Protein AF-A0A820NGU5-F1 (afdb_monomer)

pLDDT: mean 72.06, std 20.29, range [30.84, 96.19]

Radius of gyration: 17.72 Å; Cα contacts (8 Å, |Δi|>4): 282; chains: 1; bounding box: 52×38×40 Å

InterPro domains:
  IPR010394 5-nucleotidase [PF06189] (2-140)
  IPR010394 5-nucleotidase [PTHR31367] (1-145)

Structure (mmCIF, N/CA/C/O backbone):
data_AF-A0A820NGU5-F1
#
_entry.id   AF-A0A820NGU5-F1
#
loop_
_atom_site.group_PDB
_atom_site.id
_atom_site.type_symbol
_atom_site.label_atom_id
_atom_site.label_alt_id
_atom_site.label_comp_id
_atom_site.label_asym_id
_atom_site.label_entity_id
_atom_site.label_seq_id
_atom_site.pdbx_PDB_ins_code
_atom_site.Cartn_x
_atom_site.Cartn_y
_atom_site.Cartn_z
_atom_site.occupancy
_atom_site.B_iso_or_equiv
_atom_site.auth_seq_id
_atom_site.auth_comp_id
_atom_site.auth_asym_id
_atom_site.auth_atom_id
_atom_site.pdbx_PDB_model_num
ATOM 1 N N . THR A 1 1 ? 6.882 0.691 -5.378 1.00 37.91 1 THR A N 1
ATOM 2 C CA . THR A 1 1 ? 6.035 -0.327 -6.004 1.00 37.91 1 THR A CA 1
ATOM 3 C C . THR A 1 1 ? 4.918 -0.716 -5.100 1.00 37.91 1 THR A C 1
ATOM 5 O O . THR A 1 1 ? 5.169 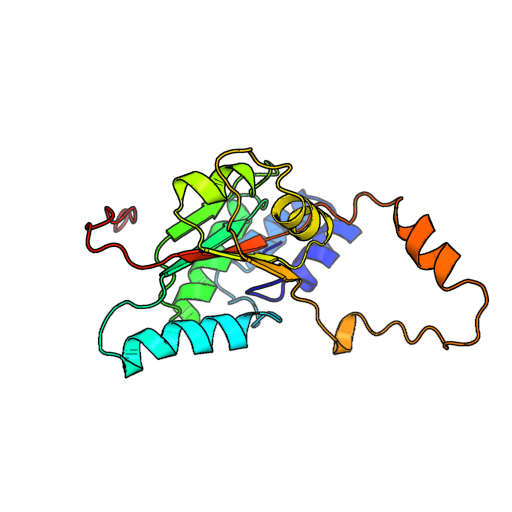-0.950 -3.930 1.00 37.91 1 THR A O 1
ATOM 8 N N . SER A 1 2 ? 3.708 -0.810 -5.665 1.00 54.88 2 SER A N 1
ATOM 9 C CA . SER A 1 2 ? 2.458 -1.337 -5.085 1.00 54.88 2 SER A CA 1
ATOM 10 C C . SER A 1 2 ? 2.553 -2.749 -4.516 1.00 54.88 2 SER A C 1
ATOM 12 O O . SER A 1 2 ? 1.522 -3.283 -4.137 1.00 54.88 2 SER A O 1
ATOM 14 N N . SER A 1 3 ? 3.764 -3.300 -4.388 1.00 60.78 3 SER A N 1
ATOM 15 C CA . SER A 1 3 ? 4.109 -4.659 -3.977 1.00 60.78 3 SER A CA 1
ATOM 16 C C . SER A 1 3 ? 3.479 -5.083 -2.659 1.00 60.78 3 SER A C 1
ATOM 18 O O . SER A 1 3 ? 3.113 -6.248 -2.518 1.00 60.78 3 SER A O 1
ATOM 20 N N . ALA A 1 4 ? 3.321 -4.152 -1.712 1.00 72.69 4 ALA A N 1
ATOM 21 C CA . ALA A 1 4 ? 2.661 -4.448 -0.449 1.00 72.69 4 ALA A CA 1
ATOM 22 C C . ALA A 1 4 ? 1.208 -4.891 -0.688 1.00 72.69 4 ALA A C 1
ATOM 24 O O . ALA A 1 4 ? 0.804 -5.939 -0.202 1.00 72.69 4 ALA A O 1
ATOM 25 N N . LEU A 1 5 ? 0.428 -4.156 -1.486 1.00 85.25 5 LEU A N 1
ATOM 26 C CA . LEU A 1 5 ? -0.979 -4.489 -1.730 1.00 85.25 5 LEU A CA 1
ATOM 27 C C . LEU A 1 5 ? -1.179 -5.448 -2.915 1.00 85.25 5 LEU A C 1
ATOM 29 O O . LEU A 1 5 ? -2.032 -6.328 -2.862 1.00 85.25 5 LEU A O 1
ATOM 33 N N . PHE A 1 6 ? -0.400 -5.296 -3.981 1.00 87.12 6 PHE A N 1
ATOM 34 C CA . PHE A 1 6 ? -0.512 -6.056 -5.222 1.00 87.12 6 PHE A CA 1
ATOM 35 C C . PHE A 1 6 ? 0.846 -6.552 -5.696 1.00 87.12 6 PHE A C 1
ATOM 37 O O . PHE A 1 6 ? 1.807 -5.788 -5.748 1.00 87.12 6 PHE A O 1
ATOM 44 N N . ASP A 1 7 ? 0.906 -7.797 -6.149 1.00 85.12 7 ASP A N 1
ATOM 45 C CA . ASP A 1 7 ? 2.097 -8.349 -6.779 1.00 85.12 7 ASP A CA 1
ATOM 46 C C . ASP A 1 7 ? 2.399 -7.614 -8.096 1.00 85.12 7 ASP A C 1
ATOM 48 O O . ASP A 1 7 ? 1.584 -7.555 -9.020 1.00 85.12 7 ASP A O 1
ATOM 52 N N . CYS A 1 8 ? 3.593 -7.025 -8.149 1.00 82.19 8 CYS A N 1
ATOM 5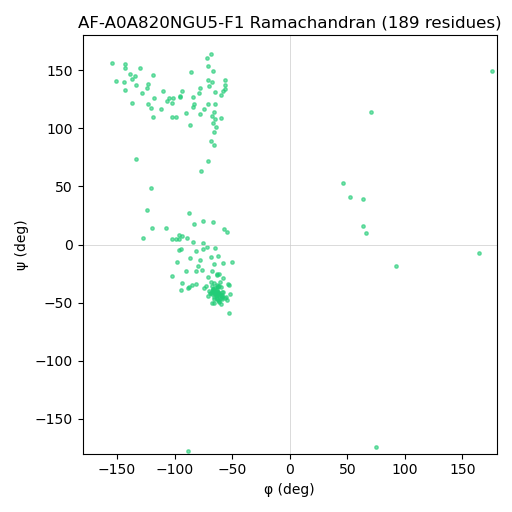3 C CA . CYS A 1 8 ? 4.113 -6.261 -9.279 1.00 82.19 8 CYS A CA 1
ATOM 54 C C . CYS A 1 8 ? 5.401 -6.871 -9.854 1.00 82.19 8 CYS A C 1
ATOM 56 O O . CYS A 1 8 ? 6.108 -6.180 -10.588 1.00 82.19 8 CYS A O 1
ATOM 58 N N . SER A 1 9 ? 5.728 -8.116 -9.495 1.00 82.50 9 SER A N 1
ATOM 59 C CA . SER A 1 9 ? 6.958 -8.806 -9.906 1.00 82.50 9 SER A CA 1
ATOM 60 C C . SER A 1 9 ? 7.127 -8.845 -11.426 1.00 82.50 9 SER A C 1
ATOM 62 O O . SER A 1 9 ? 8.185 -8.484 -11.929 1.00 82.50 9 SER A O 1
ATOM 64 N N . GLU A 1 10 ? 6.064 -9.170 -12.165 1.00 85.25 10 GLU A N 1
ATOM 65 C CA . GLU A 1 10 ? 6.078 -9.204 -13.633 1.00 85.25 10 GLU A CA 1
ATOM 66 C C . GLU A 1 10 ? 6.435 -7.840 -14.245 1.00 85.25 10 GLU A C 1
ATOM 68 O O . GLU A 1 10 ? 7.357 -7.740 -15.052 1.00 85.25 10 GLU A O 1
ATOM 73 N N . SER A 1 11 ? 5.747 -6.768 -13.835 1.00 84.12 11 SER A N 1
ATOM 74 C CA . SER A 1 11 ? 6.019 -5.420 -14.350 1.00 84.12 11 SER A CA 1
ATOM 75 C C . SER A 1 11 ? 7.429 -4.947 -13.984 1.00 84.12 11 SER A C 1
ATOM 77 O O . SER A 1 11 ? 8.078 -4.271 -14.781 1.00 84.12 11 SER A O 1
ATOM 79 N N . ARG A 1 12 ? 7.912 -5.306 -12.785 1.00 82.62 12 ARG A N 1
ATOM 80 C CA . ARG A 1 12 ? 9.280 -5.010 -12.343 1.00 82.62 12 ARG A CA 1
ATOM 81 C C . ARG A 1 12 ? 10.304 -5.705 -13.236 1.00 82.62 12 ARG A C 1
ATOM 83 O O . ARG A 1 12 ? 11.286 -5.076 -13.613 1.00 82.62 12 ARG A O 1
ATOM 90 N N . GLU A 1 13 ? 10.074 -6.964 -13.590 1.00 85.94 13 GLU A N 1
ATOM 91 C CA . GLU A 1 13 ? 10.988 -7.709 -14.456 1.00 85.94 13 GLU A CA 1
ATOM 92 C C . GLU A 1 13 ? 11.053 -7.097 -15.859 1.00 85.94 13 GLU A C 1
ATOM 94 O O . GLU A 1 13 ? 12.138 -6.893 -16.399 1.00 85.94 13 GLU A O 1
ATOM 99 N N . VAL A 1 14 ? 9.905 -6.694 -16.414 1.00 87.62 14 VAL A N 1
ATOM 100 C CA . VAL A 1 14 ? 9.859 -5.982 -17.700 1.00 87.62 14 VAL A CA 1
ATOM 101 C C . VAL A 1 14 ? 10.666 -4.687 -17.647 1.00 87.62 14 VAL A C 1
ATOM 103 O O . VAL A 1 14 ? 11.441 -4.426 -18.564 1.00 87.62 14 VAL A O 1
ATOM 106 N N . TRP A 1 15 ? 10.526 -3.897 -16.580 1.00 84.75 15 TRP A N 1
ATOM 107 C CA . TRP A 1 15 ? 11.298 -2.666 -16.406 1.00 84.75 15 TRP A CA 1
ATOM 108 C C . TRP A 1 15 ? 12.804 -2.935 -16.303 1.00 84.75 15 TRP A C 1
ATOM 110 O O . TRP A 1 15 ? 13.585 -2.290 -17.001 1.00 84.75 15 TRP A O 1
ATOM 120 N N . LYS A 1 16 ? 13.209 -3.917 -15.486 1.00 83.88 16 LYS A N 1
ATOM 121 C CA . LYS A 1 16 ? 14.619 -4.288 -15.297 1.00 83.88 16 LYS A CA 1
ATOM 122 C C . LYS A 1 16 ? 15.276 -4.766 -16.590 1.00 83.88 16 LYS A C 1
ATOM 124 O O . LYS A 1 16 ? 16.409 -4.391 -16.868 1.00 83.88 16 LYS A O 1
ATOM 129 N N . GLN A 1 17 ? 14.576 -5.586 -17.369 1.00 90.94 17 GLN A N 1
ATOM 130 C CA . GLN A 1 17 ? 15.129 -6.196 -18.579 1.00 90.94 17 GLN A CA 1
ATOM 131 C C . GLN A 1 17 ? 15.030 -5.292 -19.815 1.00 90.94 17 GLN A C 1
ATOM 133 O O . GLN A 1 17 ? 15.914 -5.319 -20.666 1.00 90.94 17 GLN A O 1
ATOM 138 N N . HIS A 1 18 ? 13.958 -4.502 -19.932 1.00 89.88 18 HIS A N 1
ATOM 139 C CA . HIS A 1 18 ? 13.592 -3.828 -21.185 1.00 89.88 18 HIS A CA 1
ATOM 140 C C . HIS A 1 18 ? 13.367 -2.314 -21.039 1.00 89.88 18 HIS A C 1
ATOM 142 O O . HIS A 1 18 ? 12.956 -1.654 -21.999 1.00 89.88 18 HIS A O 1
ATOM 148 N N . GLY A 1 19 ? 13.624 -1.754 -19.856 1.00 86.81 19 GLY A N 1
ATOM 149 C CA . GLY A 1 19 ? 13.567 -0.322 -19.591 1.00 86.81 19 GLY A CA 1
ATOM 150 C C . GLY A 1 19 ? 12.156 0.265 -19.483 1.00 86.81 19 GLY A C 1
ATOM 151 O O . GLY A 1 19 ? 11.134 -0.427 -19.487 1.00 86.81 19 GLY A O 1
ATOM 152 N N . ILE A 1 20 ? 12.111 1.595 -19.361 1.00 83.94 20 ILE A N 1
ATOM 153 C CA . ILE A 1 20 ? 10.894 2.350 -19.031 1.00 83.94 20 ILE A CA 1
ATOM 154 C C . ILE A 1 20 ? 9.816 2.304 -20.122 1.00 83.94 20 ILE A C 1
ATOM 156 O O . ILE A 1 20 ? 8.639 2.188 -19.794 1.00 83.94 20 ILE A O 1
ATOM 160 N N . GLU A 1 21 ? 10.179 2.353 -21.405 1.00 88.31 21 GLU A N 1
ATOM 161 C CA . GLU A 1 21 ? 9.182 2.375 -22.487 1.00 88.31 21 GLU A CA 1
ATOM 162 C C . GLU A 1 21 ? 8.451 1.034 -22.616 1.00 88.31 21 GLU A C 1
ATOM 164 O O . GLU A 1 21 ? 7.223 1.000 -22.695 1.00 88.31 21 GLU A O 1
ATOM 169 N N . SER A 1 22 ? 9.181 -0.077 -22.504 1.00 89.88 22 SER A N 1
ATOM 170 C CA . SER A 1 22 ? 8.597 -1.422 -22.462 1.00 89.88 22 SER A CA 1
ATOM 171 C C . SER A 1 22 ? 7.712 -1.621 -21.231 1.00 89.88 22 SER A C 1
ATOM 173 O O . SER A 1 22 ? 6.652 -2.239 -21.318 1.00 89.88 22 SER A O 1
ATOM 175 N N . TYR A 1 23 ? 8.110 -1.066 -20.082 1.00 86.69 23 TYR A N 1
ATOM 176 C CA . TYR A 1 23 ? 7.286 -1.066 -18.874 1.00 86.69 23 TYR A CA 1
ATOM 177 C C . TYR A 1 23 ? 5.979 -0.290 -19.071 1.00 86.69 23 TYR A C 1
ATOM 179 O O . TYR A 1 23 ? 4.912 -0.810 -18.742 1.00 86.69 23 TYR A O 1
ATOM 187 N N . LYS A 1 24 ? 6.031 0.922 -19.638 1.00 86.12 24 LYS A N 1
ATOM 188 C CA . LYS A 1 24 ? 4.826 1.719 -19.915 1.00 86.12 24 LYS A CA 1
ATOM 189 C C . LYS A 1 24 ? 3.881 0.970 -20.849 1.00 86.12 24 LYS A C 1
ATOM 191 O O . LYS A 1 24 ? 2.694 0.857 -20.553 1.00 86.12 24 LYS A O 1
ATOM 196 N N . GLU A 1 25 ? 4.404 0.392 -21.926 1.00 90.12 25 GLU A N 1
ATOM 197 C CA . GLU A 1 25 ? 3.595 -0.396 -22.858 1.00 90.12 25 GLU A CA 1
ATOM 198 C C . GLU A 1 25 ? 2.987 -1.640 -22.194 1.00 90.12 25 GLU A C 1
ATOM 200 O O . GLU A 1 25 ? 1.801 -1.935 -22.359 1.00 90.12 25 GLU A O 1
ATOM 205 N N . HIS A 1 26 ? 3.756 -2.334 -21.355 1.00 89.69 26 HIS A N 1
ATOM 206 C CA . HIS A 1 26 ? 3.253 -3.450 -20.559 1.00 89.69 26 HIS A CA 1
ATOM 207 C C . HIS A 1 26 ? 2.105 -3.028 -19.628 1.00 89.69 26 HIS A C 1
ATOM 209 O O . HIS A 1 26 ? 1.114 -3.746 -19.488 1.00 89.69 26 HIS A O 1
ATOM 215 N N . GLN A 1 27 ? 2.205 -1.855 -19.001 1.00 88.56 27 GLN A N 1
ATOM 216 C CA . GLN A 1 27 ? 1.154 -1.331 -18.130 1.00 88.56 27 GLN A CA 1
ATOM 217 C C . GLN A 1 27 ? -0.107 -0.944 -18.915 1.00 88.56 27 GLN A C 1
ATOM 219 O O . GLN A 1 27 ? -1.207 -1.290 -18.477 1.00 88.56 27 GLN A O 1
ATOM 224 N N . ARG A 1 28 ? 0.039 -0.311 -20.088 1.00 89.81 28 ARG A N 1
ATOM 225 C CA . ARG A 1 28 ? -1.082 0.073 -20.964 1.00 89.81 28 ARG A CA 1
ATOM 226 C C . ARG A 1 28 ? -1.813 -1.134 -21.533 1.00 89.81 28 ARG A C 1
ATOM 228 O O . ARG A 1 28 ? -3.026 -1.235 -21.390 1.00 89.81 28 ARG A O 1
ATOM 235 N N . THR A 1 29 ? -1.091 -2.089 -22.116 1.00 93.56 29 THR A N 1
ATOM 236 C CA . THR A 1 29 ? -1.687 -3.293 -22.730 1.00 93.56 29 THR A CA 1
ATOM 237 C C . THR A 1 29 ? -2.409 -4.181 -21.718 1.00 93.56 29 THR A C 1
ATOM 239 O O . THR A 1 29 ? -3.360 -4.879 -22.065 1.00 93.56 29 THR A O 1
ATOM 242 N N . ARG A 1 30 ? -2.001 -4.132 -20.445 1.00 91.88 30 ARG A N 1
ATOM 243 C CA . ARG A 1 30 ? -2.575 -4.938 -19.358 1.00 91.88 30 ARG A CA 1
ATOM 244 C C . ARG A 1 30 ? -3.426 -4.150 -18.380 1.00 91.88 30 ARG A C 1
ATOM 246 O O . ARG A 1 30 ? -3.757 -4.660 -17.311 1.00 91.88 30 ARG A O 1
ATOM 253 N N . VAL A 1 31 ? -3.816 -2.928 -18.727 1.00 90.19 31 VAL A N 1
ATOM 254 C CA . VAL A 1 31 ? -4.574 -2.046 -17.836 1.00 90.19 31 VAL A CA 1
ATOM 255 C C . VAL A 1 31 ? -5.897 -2.673 -17.364 1.00 90.19 31 VAL A C 1
ATOM 257 O O . VAL A 1 31 ? -6.371 -2.375 -16.274 1.00 90.19 31 VAL A O 1
ATOM 260 N N . THR A 1 32 ? -6.512 -3.559 -18.153 1.00 92.88 32 THR A N 1
ATOM 261 C CA . THR A 1 32 ? -7.752 -4.281 -17.802 1.00 92.88 32 THR A CA 1
ATOM 262 C C . THR A 1 32 ? -7.517 -5.576 -17.025 1.00 92.88 32 THR A C 1
ATOM 264 O O . THR A 1 32 ? -8.476 -6.127 -16.491 1.00 92.88 32 THR A O 1
ATOM 267 N N . ILE A 1 33 ? -6.274 -6.058 -16.941 1.00 93.69 33 ILE A N 1
ATOM 268 C CA . ILE A 1 33 ? -5.914 -7.292 -16.241 1.00 93.69 33 ILE A CA 1
ATOM 269 C C . ILE A 1 33 ? -5.575 -6.937 -14.788 1.00 93.69 33 ILE A C 1
ATOM 271 O O . ILE A 1 33 ? -4.549 -6.277 -14.553 1.00 93.69 33 ILE A O 1
ATOM 275 N N . PRO A 1 34 ? -6.389 -7.373 -13.805 1.00 92.50 34 PRO A N 1
ATOM 276 C CA . PRO A 1 34 ? -6.122 -7.104 -12.398 1.00 92.50 34 PRO A CA 1
ATOM 277 C C . PRO A 1 34 ? -4.741 -7.616 -11.985 1.00 92.50 34 PRO A C 1
ATOM 279 O O . PRO A 1 34 ? -4.294 -8.681 -12.417 1.00 92.50 34 PRO A O 1
ATOM 282 N N . LEU A 1 35 ? -4.056 -6.853 -11.138 1.00 90.44 35 LEU A N 1
ATOM 283 C CA . LEU A 1 35 ? -2.844 -7.316 -10.476 1.00 90.44 35 LEU A CA 1
ATOM 284 C C . LEU A 1 35 ? -3.197 -8.450 -9.511 1.00 90.44 35 LEU A C 1
ATOM 286 O O . LEU A 1 35 ? -4.290 -8.482 -8.942 1.00 90.44 35 LEU A O 1
ATOM 290 N N . LYS A 1 36 ? -2.270 -9.384 -9.307 1.00 91.31 36 LYS A N 1
ATOM 291 C CA . LYS A 1 36 ? -2.454 -10.440 -8.307 1.00 91.31 36 LYS A CA 1
ATOM 292 C C . LYS A 1 36 ? -2.342 -9.844 -6.893 1.00 91.31 36 LYS A C 1
ATOM 294 O O . LYS A 1 36 ? -1.667 -8.825 -6.724 1.00 91.31 36 LYS A O 1
ATOM 299 N N . PRO A 1 37 ? -2.979 -10.445 -5.873 1.00 90.75 37 PRO A N 1
ATOM 300 C CA . PRO A 1 37 ? -2.816 -10.019 -4.486 1.00 90.75 37 PRO A CA 1
ATOM 301 C C . PRO A 1 37 ? -1.344 -10.027 -4.056 1.00 90.75 37 PRO A C 1
ATOM 303 O O . PRO A 1 37 ? -0.624 -10.983 -4.336 1.00 90.75 37 PRO A O 1
ATOM 306 N N . GLY A 1 38 ? -0.906 -8.953 -3.399 1.00 85.88 38 GLY A N 1
ATOM 307 C CA . GLY A 1 38 ? 0.423 -8.841 -2.798 1.00 85.88 38 GLY A CA 1
ATOM 308 C C . GLY A 1 38 ? 0.458 -9.362 -1.360 1.00 85.88 38 GLY A C 1
ATOM 309 O O . GLY A 1 38 ? -0.547 -9.813 -0.812 1.00 85.88 38 GLY A O 1
ATOM 310 N N . VAL A 1 39 ? 1.621 -9.258 -0.721 1.00 83.38 39 VAL A N 1
ATOM 311 C CA . VAL A 1 39 ? 1.881 -9.812 0.623 1.00 83.38 39 VAL A CA 1
ATOM 312 C C . VAL A 1 39 ? 0.983 -9.204 1.702 1.00 83.38 39 VAL A C 1
ATOM 314 O O . VAL A 1 39 ? 0.471 -9.906 2.567 1.00 83.38 39 VAL A O 1
ATOM 317 N N . GLY A 1 40 ? 0.779 -7.892 1.653 1.00 84.12 40 GLY A N 1
ATOM 318 C CA . GLY A 1 40 ? -0.063 -7.136 2.575 1.00 84.12 40 GLY A CA 1
ATOM 319 C C . GLY A 1 40 ? -1.552 -7.195 2.240 1.00 84.12 40 GLY A C 1
ATOM 320 O O . GLY A 1 40 ? -2.365 -6.714 3.026 1.00 84.12 40 GLY A O 1
ATOM 321 N N . PHE A 1 41 ? -1.944 -7.801 1.115 1.00 89.62 41 PHE A N 1
ATOM 322 C CA . PHE A 1 41 ? -3.348 -7.898 0.714 1.00 89.62 41 PHE A CA 1
ATOM 323 C C . PHE A 1 41 ? -4.243 -8.563 1.777 1.00 89.62 41 PHE A C 1
ATOM 325 O O . PHE A 1 41 ? -5.297 -8.000 2.083 1.00 89.62 41 PHE A O 1
ATOM 332 N N . PRO A 1 42 ? -3.868 -9.705 2.398 1.00 90.62 42 PRO A N 1
ATOM 333 C CA . PRO A 1 42 ? -4.693 -10.334 3.431 1.00 90.62 42 PRO A CA 1
ATOM 334 C C . PRO A 1 42 ? -4.864 -9.457 4.676 1.00 90.62 42 PRO A C 1
ATOM 336 O O . PRO A 1 42 ? -5.942 -9.443 5.273 1.00 90.62 42 PRO A O 1
ATOM 339 N N . LEU A 1 43 ? -3.825 -8.699 5.043 1.00 88.88 43 LEU A N 1
ATOM 340 C CA . LEU A 1 43 ? -3.866 -7.766 6.167 1.00 88.88 43 LEU A CA 1
ATOM 341 C C . LEU A 1 43 ? -4.820 -6.607 5.870 1.00 88.88 43 LEU A C 1
ATOM 343 O O . LEU A 1 43 ? -5.732 -6.352 6.651 1.00 88.88 43 LEU A O 1
ATOM 347 N N . VAL A 1 44 ? -4.674 -5.962 4.709 1.00 90.38 44 VAL A N 1
ATOM 348 C CA . VAL A 1 44 ? -5.556 -4.865 4.280 1.00 90.38 44 VAL A CA 1
ATOM 349 C C . VAL A 1 44 ? -7.009 -5.323 4.194 1.00 90.38 44 VAL A C 1
ATOM 351 O O . VAL A 1 44 ? -7.903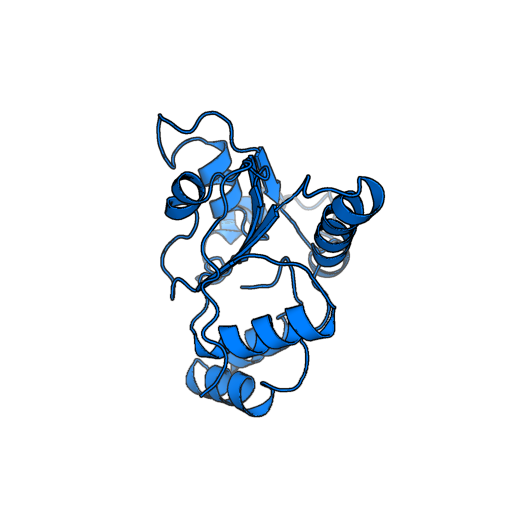 -4.636 4.684 1.00 90.38 44 VAL A O 1
ATOM 354 N N . ARG A 1 45 ? -7.259 -6.514 3.640 1.00 92.50 45 ARG A N 1
ATOM 355 C CA . ARG A 1 45 ? -8.607 -7.087 3.580 1.00 92.50 45 ARG A CA 1
ATOM 356 C C . ARG A 1 45 ? -9.190 -7.324 4.975 1.00 92.50 45 ARG A C 1
ATOM 358 O O . ARG A 1 45 ? -10.344 -6.984 5.206 1.00 92.50 45 ARG A O 1
ATOM 365 N N . SER A 1 46 ? -8.399 -7.874 5.897 1.00 91.56 46 SER A N 1
ATOM 366 C CA . SER A 1 46 ? -8.829 -8.107 7.284 1.00 91.56 46 SER A CA 1
ATOM 367 C C . SER A 1 46 ? -9.161 -6.801 8.005 1.00 91.56 46 SER A C 1
ATOM 369 O O . SER A 1 46 ? -10.174 -6.715 8.690 1.00 91.56 46 SER A O 1
ATOM 371 N N . LEU A 1 47 ? -8.345 -5.766 7.806 1.00 90.94 47 LEU A N 1
ATOM 372 C CA . LEU A 1 47 ? -8.557 -4.445 8.391 1.00 90.94 47 LEU A CA 1
ATOM 373 C C . LEU A 1 47 ? -9.826 -3.769 7.865 1.00 90.94 47 LEU A C 1
ATOM 375 O O . LEU A 1 47 ? -10.592 -3.219 8.648 1.00 90.94 47 LEU A O 1
ATOM 379 N N . LEU A 1 48 ? -10.086 -3.856 6.558 1.00 91.06 48 LEU A N 1
ATOM 380 C CA . LEU A 1 48 ? -11.326 -3.347 5.968 1.00 91.06 48 LEU A CA 1
ATOM 381 C C . LEU A 1 48 ? -12.556 -4.119 6.464 1.00 91.06 48 LEU A C 1
ATOM 383 O O . LEU A 1 48 ? -13.585 -3.504 6.734 1.00 91.06 48 LEU A O 1
ATOM 387 N N . ALA A 1 49 ? -12.444 -5.436 6.659 1.00 92.31 49 ALA A N 1
ATOM 388 C CA . ALA A 1 49 ? -13.530 -6.257 7.195 1.00 92.31 49 ALA A CA 1
ATOM 389 C C . ALA A 1 49 ? -13.928 -5.864 8.632 1.00 92.31 49 ALA A C 1
ATOM 391 O O . ALA A 1 49 ? -15.083 -6.042 9.019 1.00 92.31 49 ALA A O 1
ATOM 392 N N . LEU A 1 50 ? -13.021 -5.266 9.421 1.00 91.69 50 LEU A N 1
ATOM 393 C CA . LEU A 1 50 ? -13.369 -4.736 10.747 1.00 91.69 50 LEU A CA 1
ATOM 394 C C . LEU A 1 50 ? -14.445 -3.648 10.673 1.00 91.69 50 LEU A C 1
ATOM 396 O O . LEU A 1 50 ? -15.266 -3.549 11.583 1.00 91.69 50 LEU A O 1
ATOM 400 N N . ASN A 1 51 ? -14.476 -2.862 9.594 1.00 90.88 51 ASN A N 1
ATOM 401 C CA . ASN A 1 51 ? -15.499 -1.835 9.399 1.00 90.88 51 ASN A CA 1
ATOM 402 C C . ASN A 1 51 ? -16.887 -2.449 9.199 1.00 90.88 51 ASN A C 1
ATOM 404 O O . ASN A 1 51 ? -17.873 -1.937 9.727 1.00 90.88 51 ASN A O 1
ATOM 408 N N . GLU A 1 52 ? -16.954 -3.558 8.458 1.00 89.94 52 GLU A N 1
ATOM 409 C CA . GLU A 1 52 ? -18.195 -4.294 8.206 1.00 89.94 52 GLU A CA 1
ATOM 410 C C . GLU A 1 52 ? -18.731 -4.898 9.506 1.00 89.94 52 GLU A C 1
ATOM 412 O O . GLU A 1 52 ? -19.896 -4.705 9.847 1.00 89.94 52 GLU A O 1
ATOM 417 N N . VAL A 1 53 ? -17.857 -5.553 10.280 1.00 92.94 53 VAL A N 1
ATOM 418 C CA . VAL A 1 53 ? -18.211 -6.161 11.574 1.00 92.94 53 VAL A CA 1
ATOM 419 C C . VAL A 1 53 ? -18.652 -5.106 12.589 1.00 92.94 53 VAL A C 1
ATOM 421 O O . VAL A 1 53 ? -19.598 -5.325 13.343 1.00 92.94 53 VAL A O 1
ATOM 424 N N . ALA A 1 54 ? -17.987 -3.951 12.618 1.00 91.88 54 ALA A N 1
ATOM 425 C CA . ALA A 1 54 ? -18.320 -2.869 13.538 1.00 91.88 54 ALA A CA 1
ATOM 426 C C . ALA A 1 54 ? -19.548 -2.047 13.112 1.00 91.88 54 ALA A C 1
ATOM 428 O O . ALA A 1 54 ? -20.032 -1.238 13.906 1.00 91.88 54 ALA A O 1
ATOM 429 N N . GLY A 1 55 ? -20.019 -2.196 11.867 1.00 89.94 55 GLY A N 1
ATOM 430 C CA . GLY A 1 55 ? -21.099 -1.386 11.295 1.00 89.94 55 GLY A CA 1
ATOM 431 C C . GLY A 1 55 ? -20.768 0.108 11.174 1.00 89.94 55 GLY A C 1
ATOM 432 O O . GLY A 1 55 ? -21.672 0.930 11.040 1.00 89.94 55 GLY A O 1
ATOM 433 N N . LYS A 1 56 ? -19.485 0.481 11.264 1.00 88.25 56 LYS A N 1
ATOM 434 C CA . LYS A 1 56 ? -18.986 1.860 11.158 1.00 88.25 56 LYS A CA 1
ATOM 435 C C . LYS A 1 56 ? -17.538 1.867 10.674 1.00 88.25 56 LYS A C 1
ATOM 437 O O . LYS A 1 56 ? -16.809 0.903 10.889 1.00 88.25 56 LYS A O 1
ATOM 442 N N . GLY A 1 57 ? -17.100 2.975 10.077 1.00 86.62 57 GLY A N 1
ATOM 443 C CA . GLY A 1 57 ? -15.702 3.157 9.684 1.00 86.62 57 GLY A CA 1
ATOM 444 C C . GLY A 1 57 ? -14.790 3.237 10.910 1.00 86.62 57 GLY A C 1
ATOM 445 O O . GLY A 1 57 ? -14.779 4.249 11.602 1.00 86.62 57 GLY A O 1
ATOM 446 N N . LEU A 1 58 ? -14.053 2.166 11.196 1.00 88.56 58 LEU A N 1
ATOM 447 C CA . LEU A 1 58 ? -12.990 2.127 12.204 1.00 88.56 58 LEU A CA 1
ATOM 448 C C . LEU A 1 58 ? -11.623 2.394 11.578 1.00 88.56 58 LEU A C 1
ATOM 450 O O . LEU A 1 58 ? -10.796 3.085 12.169 1.00 88.56 58 LEU A O 1
ATOM 454 N N . VAL A 1 59 ? -11.411 1.839 10.388 1.00 89.62 59 VAL A N 1
ATOM 455 C CA . VAL A 1 59 ? -10.145 1.835 9.672 1.00 89.62 59 VAL A CA 1
ATOM 456 C C . VAL A 1 59 ? -10.339 2.460 8.302 1.00 89.62 59 VAL A C 1
ATOM 458 O O . VAL A 1 59 ? -11.110 1.959 7.483 1.00 89.62 59 VAL A O 1
ATOM 461 N N . GLU A 1 60 ? -9.606 3.528 8.029 1.00 88.81 60 GLU A N 1
ATOM 462 C CA . GLU A 1 60 ? -9.442 4.054 6.684 1.00 88.81 60 GLU A CA 1
ATOM 463 C C . GLU A 1 60 ? -8.159 3.485 6.077 1.00 88.81 60 GLU A C 1
ATOM 465 O O . GLU A 1 60 ? -7.091 3.599 6.673 1.00 88.81 60 GLU A O 1
ATOM 470 N N . VAL A 1 61 ? -8.251 2.888 4.887 1.00 89.81 61 VAL A N 1
ATOM 471 C CA . VAL A 1 61 ? -7.075 2.455 4.124 1.00 89.81 61 VAL A CA 1
ATOM 472 C C . VAL A 1 61 ? -6.798 3.457 3.021 1.00 89.81 61 VAL A C 1
ATOM 474 O O . VAL A 1 61 ? -7.654 3.703 2.168 1.00 89.81 61 VAL A O 1
ATOM 477 N N . VAL A 1 62 ? -5.566 3.954 2.989 1.00 88.06 62 VAL A N 1
ATOM 478 C CA . VAL A 1 62 ? -5.092 4.892 1.981 1.00 88.06 62 VAL A CA 1
ATOM 479 C C . VAL A 1 62 ? -3.849 4.350 1.287 1.00 88.06 62 VAL A C 1
ATOM 481 O O . VAL A 1 62 ? -2.930 3.846 1.933 1.00 88.06 62 VAL A O 1
ATOM 484 N N . LEU A 1 63 ? -3.812 4.444 -0.041 1.00 86.88 63 LEU A N 1
ATOM 485 C CA . LEU A 1 63 ? -2.703 3.927 -0.844 1.00 86.88 63 LEU A CA 1
ATOM 486 C C . LEU A 1 63 ? -1.814 5.068 -1.346 1.00 86.88 63 LEU A C 1
ATOM 488 O O . LEU A 1 63 ? -2.298 5.952 -2.045 1.00 86.88 63 LEU A O 1
ATOM 492 N N . VAL A 1 64 ? -0.505 5.029 -1.097 1.00 82.25 64 VAL A N 1
ATOM 493 C CA . VAL A 1 64 ? 0.424 5.979 -1.745 1.00 82.25 64 VAL A CA 1
ATOM 494 C C . VAL A 1 64 ? 1.578 5.268 -2.398 1.00 82.25 64 VAL A C 1
ATOM 496 O O . VAL A 1 64 ? 2.251 4.437 -1.795 1.00 82.25 64 VAL A O 1
ATOM 499 N N . SER A 1 65 ? 1.828 5.608 -3.653 1.00 79.81 65 SER A N 1
ATOM 500 C CA . SER A 1 65 ? 2.853 4.982 -4.465 1.00 79.81 65 SER A CA 1
ATOM 501 C C . SER A 1 65 ? 3.834 6.010 -4.995 1.00 79.81 65 SER A C 1
ATOM 503 O O . SER A 1 65 ? 3.425 7.036 -5.518 1.00 79.81 65 SER A O 1
ATOM 505 N N . ARG A 1 66 ? 5.128 5.676 -4.974 1.00 76.69 66 ARG A N 1
ATOM 506 C CA . ARG A 1 66 ? 6.140 6.388 -5.770 1.00 76.69 66 ARG A CA 1
ATOM 507 C C . ARG A 1 66 ? 6.051 6.100 -7.266 1.00 76.69 66 ARG A C 1
ATOM 509 O O . ARG A 1 66 ? 6.862 6.622 -8.014 1.00 76.69 66 ARG A O 1
ATOM 516 N N . LYS A 1 67 ? 5.144 5.230 -7.713 1.00 73.31 67 LYS A N 1
ATOM 517 C CA . LYS A 1 67 ? 5.027 4.924 -9.136 1.00 73.31 67 LYS A CA 1
ATOM 518 C C . LYS A 1 67 ? 4.414 6.090 -9.912 1.00 73.31 67 LYS A C 1
ATOM 520 O O . LYS A 1 67 ? 3.736 6.948 -9.348 1.00 73.31 67 LYS A O 1
ATOM 525 N N . ASP A 1 68 ? 4.646 6.043 -11.211 1.00 70.06 68 ASP A N 1
ATOM 526 C CA . ASP A 1 68 ? 4.061 6.910 -12.218 1.00 70.06 68 ASP A CA 1
ATOM 527 C C . ASP A 1 68 ? 2.548 6.660 -12.388 1.00 70.06 68 ASP A C 1
ATOM 529 O O . ASP A 1 68 ? 1.998 5.622 -11.984 1.00 70.06 68 ASP A O 1
ATOM 533 N N . SER A 1 69 ? 1.876 7.613 -13.032 1.00 72.56 69 SER A N 1
ATOM 534 C CA . SER A 1 69 ? 0.433 7.590 -13.276 1.00 72.56 69 SER A CA 1
ATOM 535 C C . SER A 1 69 ? -0.030 6.494 -14.246 1.00 72.56 69 SER A C 1
ATOM 537 O O . SER A 1 69 ? -1.178 6.062 -14.136 1.00 72.56 69 SER A O 1
ATOM 539 N N . GLU A 1 70 ? 0.824 5.966 -15.134 1.00 72.38 70 GLU A N 1
ATOM 540 C CA . GLU A 1 70 ? 0.443 4.874 -16.055 1.00 72.38 70 GLU A CA 1
ATOM 541 C C . GLU A 1 70 ? 0.143 3.595 -15.267 1.00 72.38 70 GLU A C 1
ATOM 543 O O . GLU A 1 70 ? -0.750 2.810 -15.596 1.00 72.38 70 GLU A O 1
ATOM 548 N N . SER A 1 71 ? 0.854 3.392 -14.158 1.00 75.56 71 SER A N 1
ATOM 549 C CA . SER A 1 71 ? 0.591 2.275 -13.256 1.00 75.56 71 SER A CA 1
ATOM 550 C C . SER A 1 71 ? -0.640 2.466 -12.363 1.00 75.56 71 SER A C 1
ATOM 552 O O . SER A 1 71 ? -1.218 1.472 -11.901 1.00 75.56 71 SER A O 1
ATOM 554 N N . ALA A 1 72 ? -1.064 3.715 -12.150 1.00 83.88 72 ALA A N 1
ATOM 555 C CA . ALA A 1 72 ? -2.144 4.060 -11.236 1.00 83.88 72 ALA A CA 1
ATOM 556 C C . ALA A 1 72 ? -3.480 3.463 -11.667 1.00 83.88 72 ALA A C 1
ATOM 558 O O . ALA A 1 72 ? -4.207 2.899 -10.847 1.00 83.88 72 ALA A O 1
ATOM 559 N N . GLU A 1 73 ? -3.778 3.505 -12.964 1.00 86.38 73 GLU A N 1
ATOM 560 C CA . GLU A 1 73 ? -5.058 3.028 -13.481 1.00 86.38 73 GLU A CA 1
ATOM 561 C C . GLU A 1 73 ? -5.220 1.511 -13.312 1.00 86.38 73 GLU A C 1
ATOM 563 O O . GLU A 1 73 ? -6.278 1.033 -12.892 1.00 86.38 73 GLU A O 1
ATOM 568 N N . ARG A 1 74 ? -4.158 0.735 -13.558 1.00 89.19 74 ARG A N 1
ATOM 569 C CA . ARG A 1 74 ? -4.183 -0.722 -13.349 1.00 89.19 74 ARG A CA 1
ATOM 570 C C . ARG A 1 74 ? -4.323 -1.070 -11.865 1.00 89.19 74 ARG A C 1
ATOM 572 O O . ARG A 1 74 ? -5.073 -1.983 -11.512 1.00 89.19 74 ARG A O 1
ATOM 579 N N . VAL A 1 75 ? -3.655 -0.324 -10.981 1.00 88.94 75 VAL A N 1
ATOM 580 C CA . VAL A 1 75 ? -3.808 -0.469 -9.524 1.00 88.94 75 VAL A CA 1
ATOM 581 C C . VAL A 1 75 ? -5.244 -0.170 -9.102 1.00 88.94 75 VAL A C 1
ATOM 583 O O . VAL A 1 75 ? -5.866 -0.993 -8.434 1.00 88.94 75 VAL A O 1
ATOM 586 N N . ARG A 1 76 ? -5.815 0.948 -9.551 1.00 88.81 76 ARG A N 1
ATOM 587 C CA . ARG A 1 76 ? -7.198 1.326 -9.255 1.00 88.81 76 ARG A CA 1
ATOM 588 C C . ARG A 1 76 ? -8.204 0.279 -9.728 1.00 88.81 76 ARG A C 1
ATOM 590 O O . ARG A 1 76 ? -9.113 -0.089 -8.985 1.00 88.81 76 ARG A O 1
ATOM 597 N N . ARG A 1 77 ? -8.041 -0.240 -10.946 1.00 91.69 77 ARG A N 1
ATOM 598 C CA . ARG A 1 77 ? -8.890 -1.324 -11.463 1.00 91.69 77 ARG A CA 1
ATOM 599 C C . ARG A 1 77 ? -8.764 -2.595 -10.639 1.00 91.69 77 ARG A C 1
ATOM 601 O O . ARG A 1 77 ? -9.769 -3.260 -10.421 1.00 91.69 77 ARG A O 1
ATOM 608 N N . SER A 1 78 ? -7.572 -2.889 -10.129 1.00 93.06 78 SER A N 1
ATOM 609 C CA . SER A 1 78 ? -7.349 -4.018 -9.221 1.00 93.06 78 SER A CA 1
ATOM 610 C C . SER A 1 78 ? -8.080 -3.811 -7.889 1.00 93.06 78 SER A C 1
ATOM 612 O O . SER A 1 78 ? -8.802 -4.699 -7.457 1.00 93.06 78 SER A O 1
ATOM 614 N N . ILE A 1 79 ? -8.000 -2.620 -7.284 1.00 92.75 79 ILE A N 1
ATOM 615 C CA . ILE A 1 79 ? -8.759 -2.257 -6.066 1.00 92.75 79 ILE A CA 1
ATOM 616 C C . ILE A 1 79 ? -10.258 -2.492 -6.272 1.00 92.75 79 ILE A C 1
ATOM 618 O O . ILE A 1 79 ? -10.895 -3.151 -5.450 1.00 92.75 79 ILE A O 1
ATOM 622 N N . LYS A 1 80 ? -10.801 -2.014 -7.400 1.00 93.75 80 LYS A N 1
ATOM 623 C CA . LYS A 1 80 ? -12.208 -2.219 -7.764 1.00 93.75 80 LYS A CA 1
ATOM 624 C C . LYS A 1 80 ? -12.537 -3.698 -7.982 1.00 93.75 80 LYS A C 1
ATOM 626 O O . LYS A 1 80 ? -13.559 -4.163 -7.496 1.00 93.75 80 LYS A O 1
ATOM 631 N N . HIS A 1 81 ? -11.679 -4.435 -8.688 1.00 96.19 81 HIS A N 1
ATOM 632 C CA . HIS A 1 81 ? -11.856 -5.864 -8.956 1.00 96.19 81 HIS A CA 1
ATOM 633 C C . HIS A 1 81 ? -11.963 -6.687 -7.666 1.00 96.19 81 HIS A C 1
ATOM 635 O O . HIS A 1 81 ? -12.813 -7.566 -7.573 1.00 96.19 81 HIS A O 1
ATOM 641 N N . TYR A 1 82 ? -11.145 -6.372 -6.660 1.00 95.44 82 TYR A N 1
ATOM 642 C CA . TYR A 1 82 ? -11.162 -7.056 -5.364 1.00 95.44 82 TYR A CA 1
ATOM 643 C C . TYR A 1 82 ? -12.116 -6.442 -4.334 1.00 95.44 82 TYR A C 1
ATOM 645 O O . TYR A 1 82 ? -12.123 -6.879 -3.184 1.00 95.44 82 TYR A O 1
ATOM 653 N N . ASN A 1 83 ? -12.909 -5.441 -4.727 1.00 94.94 83 ASN A N 1
ATOM 654 C CA . ASN A 1 83 ? -13.855 -4.742 -3.859 1.00 94.94 83 ASN A CA 1
ATOM 655 C C . ASN A 1 83 ? -13.216 -4.207 -2.560 1.00 94.94 83 ASN A C 1
ATOM 657 O O . ASN A 1 83 ? -13.792 -4.307 -1.478 1.00 94.94 83 ASN A O 1
ATOM 661 N N . LEU A 1 84 ? -12.000 -3.662 -2.657 1.00 91.62 84 LEU A N 1
ATOM 662 C CA . LEU A 1 84 ? -11.324 -3.054 -1.514 1.00 91.62 84 LEU A CA 1
ATOM 663 C C . LEU A 1 84 ? -11.815 -1.613 -1.340 1.00 91.62 84 LEU A C 1
ATOM 665 O O . LEU A 1 84 ? -11.639 -0.789 -2.238 1.00 91.62 84 LEU A O 1
ATOM 669 N N . HIS A 1 85 ? -12.387 -1.295 -0.177 1.00 90.25 85 HIS A N 1
ATOM 670 C CA . HIS A 1 85 ? -12.850 0.054 0.164 1.00 90.25 85 HIS A CA 1
ATOM 671 C C . HIS A 1 85 ? -11.678 0.983 0.538 1.00 90.25 85 HIS A C 1
ATOM 673 O O . HIS A 1 85 ? -11.543 1.432 1.673 1.00 90.25 85 HIS A O 1
ATOM 679 N N . ILE A 1 86 ? -10.787 1.227 -0.424 1.00 88.44 86 ILE A N 1
ATOM 680 C CA . ILE A 1 86 ? -9.680 2.180 -0.302 1.00 88.44 86 ILE A CA 1
ATOM 681 C C . ILE A 1 86 ? -10.218 3.566 -0.642 1.00 88.44 86 ILE A C 1
ATOM 683 O O . ILE A 1 86 ? -10.695 3.796 -1.753 1.00 88.44 86 ILE A O 1
ATOM 687 N N . THR A 1 87 ? -10.150 4.478 0.319 1.00 82.94 87 THR A N 1
ATOM 688 C CA . THR A 1 87 ? -10.834 5.778 0.258 1.00 82.94 87 THR A CA 1
ATOM 689 C C . THR A 1 87 ? -10.076 6.806 -0.566 1.00 82.94 87 THR A C 1
ATOM 691 O O . THR A 1 87 ? -10.691 7.650 -1.216 1.00 82.94 87 THR A O 1
ATOM 694 N N . ARG A 1 88 ? -8.737 6.761 -0.549 1.00 85.38 88 ARG A N 1
ATOM 695 C CA . ARG A 1 88 ? -7.889 7.681 -1.317 1.00 85.38 88 ARG A CA 1
ATOM 696 C C . ARG A 1 88 ? -6.650 6.962 -1.844 1.00 85.38 88 ARG A C 1
ATOM 698 O O . ARG A 1 88 ? -6.165 5.990 -1.256 1.00 85.38 88 ARG A O 1
ATOM 705 N N . MET A 1 89 ? -6.131 7.456 -2.965 1.00 85.12 89 MET A N 1
ATOM 706 C CA . MET A 1 89 ? -4.839 7.034 -3.491 1.00 85.12 89 MET A CA 1
ATOM 707 C C . MET A 1 89 ? -4.036 8.215 -4.025 1.00 85.12 89 MET A C 1
ATOM 709 O O . MET A 1 89 ? -4.617 9.155 -4.560 1.00 85.12 89 MET A O 1
ATOM 713 N N . SER A 1 90 ? -2.710 8.160 -3.908 1.00 82.12 90 SER A N 1
ATOM 714 C CA . SER A 1 90 ? -1.813 9.151 -4.510 1.00 82.12 90 SER A CA 1
ATOM 715 C C . SER A 1 90 ? -0.604 8.487 -5.157 1.00 82.12 90 SER A C 1
ATOM 717 O O . SER A 1 90 ? -0.068 7.501 -4.648 1.00 82.12 90 SER A O 1
ATOM 719 N N . PHE A 1 91 ? -0.187 9.040 -6.291 1.00 81.56 91 PHE A N 1
ATOM 720 C CA . PHE A 1 91 ? 0.971 8.609 -7.064 1.00 81.56 91 PHE A CA 1
ATOM 721 C C . PHE A 1 91 ? 1.928 9.791 -7.159 1.00 81.56 91 PHE A C 1
ATOM 723 O O . PHE A 1 91 ? 1.558 10.849 -7.661 1.00 81.56 91 PHE A O 1
ATOM 730 N N . THR A 1 92 ? 3.126 9.637 -6.602 1.00 78.56 92 THR A N 1
ATOM 731 C CA . THR A 1 92 ? 4.060 10.744 -6.347 1.00 78.56 92 THR A CA 1
ATOM 732 C C . THR A 1 92 ? 5.201 10.825 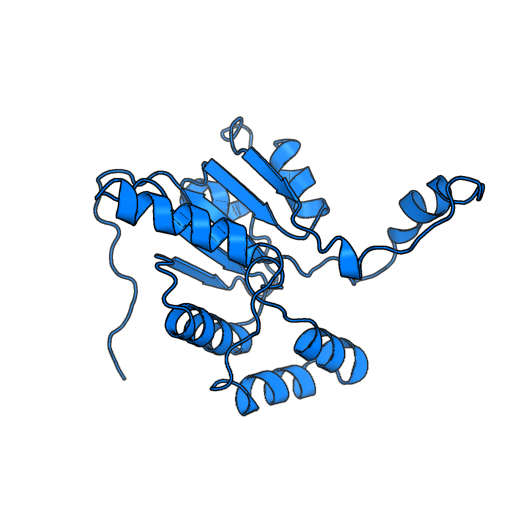-7.357 1.00 78.56 92 THR A C 1
ATOM 734 O O . THR A 1 92 ? 6.098 11.648 -7.169 1.00 78.56 92 THR A O 1
AT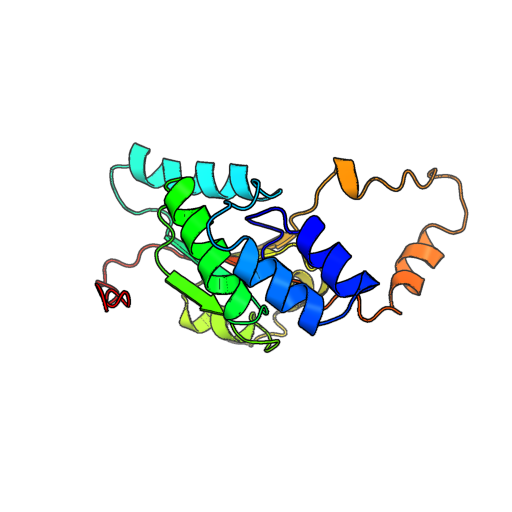OM 737 N N . ASP A 1 93 ? 5.186 9.971 -8.386 1.00 77.88 93 ASP A N 1
ATOM 738 C CA . ASP A 1 93 ? 6.158 9.938 -9.488 1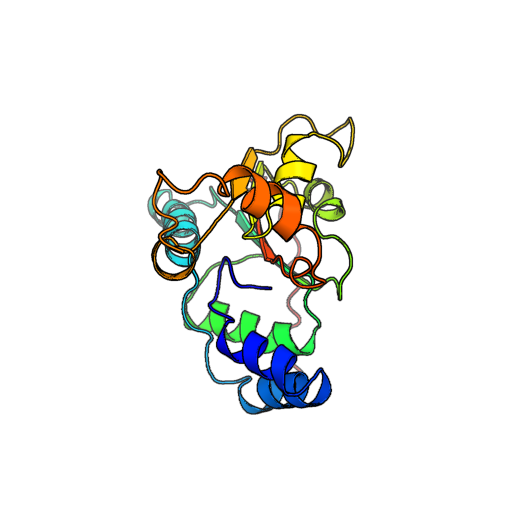.00 77.88 93 ASP A CA 1
ATOM 739 C C . ASP A 1 93 ? 7.623 10.031 -9.014 1.00 77.88 93 ASP A C 1
ATOM 741 O O . ASP A 1 93 ? 8.395 10.915 -9.371 1.00 77.88 93 ASP A O 1
ATOM 745 N N . GLY A 1 94 ? 7.986 9.144 -8.088 1.00 76.00 94 GLY A N 1
ATOM 746 C CA . GLY A 1 94 ? 9.323 9.036 -7.505 1.00 76.00 94 GLY A CA 1
ATOM 747 C C . GLY A 1 94 ? 9.536 9.843 -6.223 1.00 76.00 94 GLY A C 1
ATOM 748 O O . GLY A 1 94 ? 10.449 9.522 -5.457 1.00 76.00 94 GLY A O 1
ATOM 749 N N . THR A 1 95 ? 8.693 10.836 -5.934 1.00 78.25 95 THR A N 1
ATOM 750 C CA . THR A 1 95 ? 8.875 11.680 -4.744 1.00 78.25 95 THR A CA 1
ATOM 751 C C . THR A 1 95 ? 8.572 10.907 -3.461 1.00 78.25 95 THR A C 1
ATOM 753 O O . THR A 1 95 ? 7.621 10.126 -3.424 1.00 78.25 95 THR A O 1
ATOM 756 N N . ASP A 1 96 ? 9.340 11.133 -2.392 1.00 76.81 96 ASP A N 1
ATOM 757 C CA . ASP A 1 96 ? 9.169 10.392 -1.138 1.00 76.81 96 ASP A CA 1
ATOM 758 C C . ASP A 1 96 ? 7.741 10.516 -0.583 1.00 76.81 96 ASP A C 1
ATOM 760 O O . ASP A 1 96 ? 7.131 11.582 -0.629 1.00 76.81 96 ASP A O 1
ATOM 764 N N . VAL A 1 97 ? 7.182 9.412 -0.099 1.00 78.31 97 VAL A N 1
ATOM 765 C CA . VAL A 1 97 ? 5.785 9.325 0.346 1.00 78.31 97 VAL A CA 1
ATOM 766 C C . VAL A 1 97 ? 5.636 9.659 1.826 1.00 78.31 97 VAL A C 1
ATOM 768 O O . VAL A 1 97 ? 4.562 10.080 2.248 1.00 78.31 97 VAL A O 1
ATOM 771 N N . THR A 1 98 ? 6.715 9.510 2.600 1.00 77.06 98 THR A N 1
ATOM 772 C CA . THR A 1 98 ? 6.723 9.677 4.063 1.00 77.06 98 THR A CA 1
ATOM 773 C C . THR A 1 98 ? 6.292 11.088 4.488 1.00 77.06 98 THR A C 1
ATOM 775 O O . THR A 1 98 ? 5.509 11.262 5.416 1.00 77.06 98 THR A O 1
ATOM 778 N N . ARG A 1 99 ? 6.684 12.095 3.704 1.00 78.75 99 ARG A N 1
ATOM 779 C CA . ARG A 1 99 ? 6.283 13.510 3.807 1.00 78.75 99 ARG A CA 1
ATOM 780 C C . ARG A 1 99 ? 4.774 13.773 3.709 1.00 78.75 99 ARG A C 1
ATOM 782 O O . ARG A 1 99 ? 4.334 14.852 4.089 1.00 78.75 99 ARG A O 1
ATOM 789 N N . TYR A 1 100 ? 3.971 12.822 3.226 1.00 77.50 100 TYR A N 1
ATOM 790 C CA . TYR A 1 100 ? 2.508 12.958 3.179 1.00 77.50 100 TYR A CA 1
ATOM 791 C C . TYR A 1 100 ? 1.783 12.273 4.341 1.00 77.50 100 TYR A C 1
ATOM 793 O O . TYR A 1 100 ? 0.615 12.586 4.569 1.00 77.50 100 TYR A O 1
ATOM 801 N N . LEU A 1 101 ? 2.449 11.384 5.090 1.00 79.69 101 LEU A N 1
ATOM 802 C CA . LEU A 1 101 ? 1.856 10.680 6.237 1.00 79.69 101 LEU A CA 1
ATOM 803 C C . LEU A 1 101 ? 1.200 11.632 7.251 1.00 79.69 101 LEU A C 1
ATOM 805 O O . LEU A 1 101 ? 0.066 11.350 7.652 1.00 79.69 101 LEU A O 1
ATOM 809 N N . PRO A 1 102 ? 1.824 12.783 7.584 1.00 77.38 102 PRO A N 1
ATOM 810 C CA . PRO A 1 102 ? 1.219 13.822 8.410 1.00 77.38 102 PRO A CA 1
ATOM 811 C C . PRO A 1 102 ? -0.148 14.314 7.945 1.00 77.38 102 PRO A C 1
ATOM 813 O O . PRO A 1 102 ? -1.149 14.208 8.649 1.00 77.38 102 PRO A O 1
ATOM 816 N N . ALA A 1 103 ? -0.192 14.837 6.719 1.00 78.56 103 ALA A N 1
ATOM 817 C CA . ALA A 1 103 ? -1.373 15.468 6.148 1.00 78.56 103 ALA A CA 1
ATOM 818 C C . ALA A 1 103 ? -2.516 14.462 5.951 1.00 78.56 103 ALA A C 1
ATOM 820 O O . ALA A 1 103 ? -3.665 14.843 5.743 1.00 78.56 103 ALA A O 1
ATOM 821 N N . TRP A 1 104 ? -2.187 13.172 5.974 1.00 79.06 104 TRP A N 1
ATOM 822 C CA . TRP A 1 104 ? -3.119 12.079 5.765 1.00 79.06 104 TRP A CA 1
ATOM 823 C C . TRP A 1 104 ? -3.640 11.494 7.079 1.00 79.06 104 TRP A C 1
ATOM 825 O O . TRP A 1 104 ? -4.538 10.657 7.021 1.00 79.06 104 TRP A O 1
ATOM 835 N N . GLY A 1 105 ? -3.130 11.952 8.231 1.00 80.81 105 GLY A N 1
ATOM 836 C CA . GLY A 1 105 ? -3.518 11.452 9.550 1.00 80.81 105 GLY A CA 1
ATOM 837 C C . GLY A 1 105 ? -3.155 9.980 9.737 1.00 80.81 105 GLY A C 1
ATOM 838 O O . GLY A 1 105 ? -3.966 9.212 10.243 1.00 80.81 105 GLY A O 1
ATOM 839 N N . CYS A 1 106 ? -1.994 9.557 9.232 1.00 84.69 106 CYS A N 1
ATOM 840 C CA . CYS A 1 106 ? -1.577 8.159 9.269 1.00 84.69 106 CYS A CA 1
ATOM 841 C C . CYS A 1 106 ? -1.216 7.723 10.696 1.00 84.69 106 CYS A C 1
ATOM 843 O O . CYS A 1 106 ? -0.272 8.250 11.275 1.00 84.69 106 CYS A O 1
ATOM 845 N N . ASP A 1 107 ? -1.903 6.706 11.214 1.00 86.69 107 ASP A N 1
ATOM 846 C CA . ASP A 1 107 ? -1.605 6.081 12.508 1.00 86.69 107 ASP A CA 1
ATOM 847 C C . ASP A 1 107 ? -0.689 4.855 12.348 1.00 86.69 107 ASP A C 1
ATOM 849 O O . ASP A 1 107 ? 0.137 4.571 13.216 1.00 86.69 107 ASP A O 1
ATOM 853 N N . LEU A 1 108 ? -0.819 4.127 11.229 1.00 87.25 108 LEU A N 1
ATOM 854 C CA . LEU A 1 108 ? -0.005 2.950 10.912 1.00 87.25 108 LEU A CA 1
ATOM 855 C C . LEU A 1 108 ? 0.451 2.954 9.446 1.00 87.25 108 LEU A C 1
ATOM 857 O O . LEU A 1 108 ? -0.364 2.944 8.522 1.00 87.25 108 LEU A O 1
ATOM 861 N N . PHE A 1 109 ? 1.766 2.923 9.248 1.00 87.00 109 PHE A N 1
ATOM 862 C CA . PHE A 1 109 ? 2.453 2.883 7.964 1.00 87.00 109 PHE A CA 1
ATOM 863 C C . PHE A 1 109 ? 2.952 1.471 7.639 1.00 87.00 109 PHE A C 1
ATOM 865 O O . PHE A 1 109 ? 3.751 0.895 8.374 1.00 87.00 109 PHE A O 1
ATOM 872 N N . LEU A 1 110 ? 2.518 0.914 6.509 1.00 86.62 110 LEU A N 1
ATOM 873 C CA . LEU A 1 110 ? 2.975 -0.390 6.027 1.00 86.62 110 LEU A CA 1
ATOM 874 C C . LEU A 1 110 ? 3.673 -0.244 4.679 1.00 86.62 110 LEU A C 1
ATOM 876 O O . LEU A 1 110 ? 3.087 0.279 3.725 1.00 86.62 110 LEU A O 1
ATOM 880 N N . SER A 1 111 ? 4.902 -0.749 4.588 1.00 82.81 111 SER A N 1
ATOM 881 C CA . SER A 1 111 ? 5.719 -0.686 3.375 1.00 82.81 111 SER A CA 1
ATOM 882 C C . SER A 1 111 ? 6.533 -1.960 3.186 1.00 82.81 111 SER A C 1
ATOM 884 O O . SER A 1 111 ? 6.835 -2.655 4.146 1.00 82.81 111 SER A O 1
ATOM 886 N N . ALA A 1 112 ? 6.903 -2.255 1.942 1.00 77.75 112 ALA A N 1
ATOM 887 C CA . ALA A 1 112 ? 7.886 -3.289 1.607 1.00 77.75 112 ALA A CA 1
ATOM 888 C C . ALA A 1 112 ? 9.315 -2.721 1.469 1.00 77.75 112 ALA A C 1
ATOM 890 O O . ALA A 1 112 ? 10.207 -3.409 0.988 1.00 77.75 112 ALA A O 1
ATOM 891 N N . ASP A 1 113 ? 9.510 -1.448 1.812 1.00 78.94 113 ASP A N 1
ATOM 892 C CA . ASP A 1 113 ? 10.784 -0.733 1.740 1.00 78.94 113 ASP A CA 1
ATOM 893 C C . ASP A 1 113 ? 11.266 -0.416 3.153 1.00 78.94 113 ASP A C 1
ATOM 895 O O . ASP A 1 113 ? 10.600 0.310 3.901 1.00 78.94 113 ASP A O 1
ATOM 899 N N . GLU A 1 114 ? 12.405 -1.005 3.496 1.00 82.12 114 GLU A N 1
ATOM 900 C CA . GLU A 1 114 ? 13.027 -0.912 4.810 1.00 82.12 114 GLU A CA 1
ATOM 901 C C . GLU A 1 114 ? 13.522 0.500 5.126 1.00 82.12 114 GLU A C 1
ATOM 903 O O . GLU A 1 114 ? 13.308 0.963 6.245 1.00 82.12 114 GLU A O 1
ATOM 908 N N . ASP A 1 115 ? 14.075 1.223 4.149 1.00 81.88 115 ASP A N 1
ATOM 909 C CA . ASP A 1 115 ? 14.559 2.592 4.343 1.00 81.88 115 ASP A CA 1
ATOM 910 C C . ASP A 1 115 ? 13.401 3.517 4.727 1.00 81.88 115 ASP A C 1
ATOM 912 O O . ASP A 1 115 ? 13.522 4.340 5.635 1.00 81.88 115 ASP A O 1
ATOM 916 N N . GLN A 1 116 ? 12.239 3.351 4.085 1.00 80.12 116 GLN A N 1
ATOM 917 C CA . GLN A 1 116 ? 11.045 4.117 4.445 1.00 80.12 116 GLN A CA 1
ATOM 918 C C . GLN A 1 116 ? 10.509 3.761 5.829 1.00 80.12 116 GLN A C 1
ATOM 920 O O . GLN A 1 116 ? 10.112 4.657 6.570 1.00 80.12 116 GLN A O 1
ATOM 925 N N . VAL A 1 117 ? 10.471 2.474 6.185 1.00 84.94 117 VAL A N 1
ATOM 926 C CA . VAL A 1 117 ? 10.027 2.051 7.523 1.00 84.94 117 VAL A CA 1
ATOM 927 C C . VAL A 1 117 ? 10.976 2.602 8.585 1.00 84.94 117 VAL A C 1
ATOM 929 O O . VAL A 1 117 ? 10.517 3.193 9.560 1.00 84.94 117 VAL A O 1
ATOM 932 N N . SER A 1 118 ? 12.283 2.479 8.363 1.00 84.75 118 SER A N 1
ATOM 933 C CA . SER A 1 118 ? 13.326 3.002 9.243 1.00 84.75 118 SER A CA 1
ATOM 934 C C . SER A 1 118 ? 13.203 4.516 9.422 1.00 84.75 118 SER A C 1
ATOM 936 O O . SER A 1 118 ? 13.160 4.985 10.555 1.00 84.75 118 SER A O 1
ATOM 938 N N . ALA A 1 119 ? 13.024 5.272 8.333 1.00 82.00 119 ALA A N 1
ATOM 939 C CA . ALA A 1 119 ? 12.863 6.727 8.376 1.00 82.00 119 ALA A CA 1
ATOM 940 C C . ALA A 1 119 ? 11.622 7.186 9.165 1.00 82.00 119 ALA A C 1
ATOM 942 O O . ALA A 1 119 ? 11.659 8.222 9.833 1.00 82.00 119 ALA A O 1
ATOM 943 N N . VAL A 1 120 ? 10.520 6.429 9.094 1.00 82.69 120 VAL A N 1
ATOM 944 C CA . VAL A 1 120 ? 9.315 6.702 9.894 1.00 82.69 120 VAL A CA 1
ATOM 945 C C . VAL A 1 120 ? 9.566 6.377 11.369 1.00 82.69 120 VAL A C 1
ATOM 947 O O . VAL A 1 120 ? 9.222 7.181 12.232 1.00 82.69 120 VAL A O 1
ATOM 950 N N . LEU A 1 121 ? 10.206 5.240 11.669 1.00 84.69 121 LEU A N 1
ATOM 951 C CA . LEU A 1 121 ? 10.509 4.814 13.041 1.00 84.69 121 LEU A CA 1
ATOM 952 C C . LEU A 1 121 ? 11.533 5.714 13.744 1.00 84.69 121 LEU A C 1
ATOM 954 O O . LEU A 1 121 ? 11.421 5.938 14.947 1.00 84.69 121 LEU A O 1
ATOM 958 N N . SER A 1 122 ? 12.524 6.236 13.019 1.00 81.44 122 SER A N 1
ATOM 959 C CA . SER A 1 122 ? 13.567 7.106 13.570 1.00 81.44 122 SER A CA 1
ATOM 960 C C . SER A 1 122 ? 13.084 8.532 13.851 1.00 81.44 122 SER A C 1
ATOM 962 O O . SER A 1 122 ? 13.861 9.347 14.348 1.00 81.44 122 SER A O 1
ATOM 964 N N . GLY A 1 123 ? 11.833 8.866 13.508 1.00 70.94 123 GLY A N 1
ATOM 965 C CA . GLY A 1 123 ? 11.277 10.211 13.679 1.00 70.94 123 GLY A CA 1
ATOM 966 C C . GLY A 1 123 ? 11.941 11.268 12.792 1.00 70.94 123 GLY A C 1
ATOM 967 O O . GLY A 1 123 ? 11.673 12.456 12.940 1.00 70.94 123 GLY A O 1
ATOM 968 N N . THR A 1 124 ? 12.784 10.860 11.837 1.00 63.56 124 THR A N 1
ATOM 969 C CA . THR A 1 124 ? 13.540 11.772 10.958 1.00 63.56 124 THR A CA 1
ATOM 970 C C . THR A 1 124 ? 12.635 12.521 9.975 1.00 63.56 124 THR A C 1
ATOM 972 O O . THR A 1 124 ? 13.064 13.469 9.324 1.00 63.56 124 THR A O 1
ATOM 975 N N . ILE A 1 125 ? 11.368 12.117 9.886 1.00 62.47 125 ILE A N 1
ATOM 976 C CA . ILE A 1 125 ? 10.357 12.735 9.036 1.00 62.47 125 ILE A CA 1
ATOM 977 C C . ILE A 1 125 ? 9.863 14.086 9.583 1.00 62.47 125 ILE A C 1
ATOM 979 O O . ILE A 1 125 ? 9.701 14.988 8.762 1.00 62.47 125 ILE A O 1
ATOM 983 N N . SER A 1 126 ? 9.703 14.258 10.915 1.00 54.19 126 SER A N 1
ATOM 984 C CA . SER A 1 126 ? 9.493 15.560 11.597 1.00 54.19 126 SER A CA 1
ATOM 985 C C . SER A 1 126 ? 9.245 15.444 13.123 1.00 54.19 126 SER A C 1
ATOM 987 O O . SER A 1 126 ? 8.631 14.492 13.592 1.00 54.19 126 SER A O 1
ATOM 989 N N . GLU A 1 127 ? 9.654 16.457 13.902 1.00 56.31 127 GLU A N 1
ATOM 990 C CA . GLU A 1 127 ? 9.518 16.539 15.383 1.00 56.31 127 GLU A CA 1
ATOM 991 C C . GLU A 1 127 ? 8.060 16.526 15.897 1.00 56.31 127 GLU A C 1
ATOM 993 O O . GLU A 1 127 ? 7.787 16.092 17.012 1.00 56.31 127 GLU A O 1
ATOM 998 N N . GLU A 1 128 ? 7.094 16.952 15.079 1.00 54.66 128 GLU A N 1
ATOM 999 C CA . GLU A 1 128 ? 5.656 16.942 15.408 1.00 54.66 128 GLU A CA 1
ATOM 1000 C C . GLU A 1 128 ? 5.040 15.514 15.340 1.00 54.66 128 GLU A C 1
ATOM 1002 O O . GLU A 1 128 ? 3.854 15.328 15.602 1.00 54.66 128 GLU A O 1
ATOM 1007 N N . PHE A 1 129 ? 5.845 14.481 15.025 1.00 57.06 129 PHE A N 1
ATOM 1008 C CA . PHE A 1 129 ? 5.385 13.156 14.563 1.00 57.06 129 PHE A CA 1
ATOM 1009 C C . PHE A 1 129 ? 5.865 11.963 15.391 1.00 57.06 129 PHE A C 1
ATOM 1011 O O . PHE A 1 129 ? 5.978 10.844 14.884 1.00 57.06 129 PHE A O 1
ATOM 1018 N N . ALA A 1 130 ? 6.090 12.159 16.686 1.00 56.78 130 ALA A N 1
ATOM 1019 C CA . ALA A 1 130 ? 6.281 11.049 17.611 1.00 56.78 130 ALA A CA 1
ATOM 1020 C C . ALA A 1 130 ? 4.962 10.260 17.779 1.00 56.78 130 ALA A C 1
ATOM 1022 O O . ALA A 1 130 ? 4.158 10.574 18.654 1.00 56.78 130 ALA A O 1
ATOM 1023 N N . GLY A 1 131 ? 4.703 9.248 16.938 1.00 73.88 131 GLY A N 1
ATOM 1024 C CA . GLY A 1 131 ? 3.543 8.368 17.151 1.00 73.88 131 GLY A CA 1
ATOM 1025 C C . GLY A 1 131 ? 3.068 7.480 16.001 1.00 73.88 131 GLY A C 1
ATOM 1026 O O . GLY A 1 131 ? 2.196 6.648 16.241 1.00 73.88 131 GLY A O 1
ATOM 1027 N N . ILE A 1 132 ? 3.603 7.608 14.782 1.00 83.31 132 ILE A N 1
ATOM 1028 C CA . ILE A 1 132 ? 3.182 6.743 13.666 1.00 83.31 132 ILE A CA 1
ATOM 1029 C C . ILE A 1 132 ? 3.788 5.350 13.856 1.00 83.31 132 ILE A C 1
ATOM 1031 O O . ILE A 1 132 ? 5.007 5.183 13.813 1.00 83.31 132 ILE A O 1
ATOM 1035 N N . ALA A 1 133 ? 2.945 4.334 14.039 1.00 87.75 133 ALA A N 1
ATOM 1036 C CA . ALA A 1 133 ? 3.403 2.952 14.008 1.00 87.75 133 ALA A CA 1
ATOM 1037 C C . ALA A 1 133 ? 3.852 2.604 12.582 1.00 87.75 133 ALA A C 1
ATOM 1039 O O . ALA A 1 133 ? 3.199 2.992 11.616 1.00 87.75 133 ALA A O 1
ATOM 1040 N N . ALA A 1 134 ? 4.940 1.856 12.420 1.00 87.69 134 ALA A N 1
ATOM 1041 C CA . ALA A 1 134 ? 5.410 1.441 11.102 1.00 87.69 134 ALA A CA 1
ATOM 1042 C C . ALA A 1 134 ? 5.783 -0.043 11.079 1.00 87.69 134 ALA A C 1
ATOM 1044 O O . ALA A 1 134 ? 6.283 -0.580 12.066 1.00 87.69 134 ALA A O 1
ATOM 1045 N N . GLY A 1 135 ? 5.526 -0.707 9.951 1.00 86.56 135 GLY A N 1
ATOM 1046 C CA . GLY A 1 135 ? 5.785 -2.132 9.777 1.00 86.56 135 GLY A CA 1
ATOM 1047 C C . GLY A 1 135 ? 6.269 -2.477 8.373 1.00 86.56 135 GLY A C 1
ATOM 1048 O O . GLY A 1 135 ? 5.682 -2.051 7.374 1.00 86.56 135 GLY A O 1
ATOM 1049 N N . LEU A 1 136 ? 7.331 -3.282 8.312 1.00 85.19 136 LEU A N 1
ATOM 1050 C CA . LEU A 1 136 ? 7.829 -3.869 7.072 1.00 85.19 136 LEU A CA 1
ATOM 1051 C C . LEU A 1 136 ? 6.957 -5.069 6.672 1.00 85.19 136 LEU A C 1
ATOM 1053 O O . LEU A 1 136 ? 6.650 -5.932 7.494 1.00 85.19 136 LEU A O 1
ATOM 1057 N N . VAL A 1 137 ? 6.583 -5.140 5.397 1.00 81.62 137 VAL A N 1
ATOM 1058 C CA . VAL A 1 137 ? 5.780 -6.217 4.810 1.00 81.62 137 VAL A CA 1
ATOM 1059 C C . VAL A 1 137 ? 6.603 -6.907 3.725 1.00 81.62 137 VAL A C 1
ATOM 1061 O O . VAL A 1 137 ? 6.823 -6.333 2.661 1.00 81.62 137 VAL A O 1
ATOM 1064 N N . TYR A 1 138 ? 7.032 -8.144 3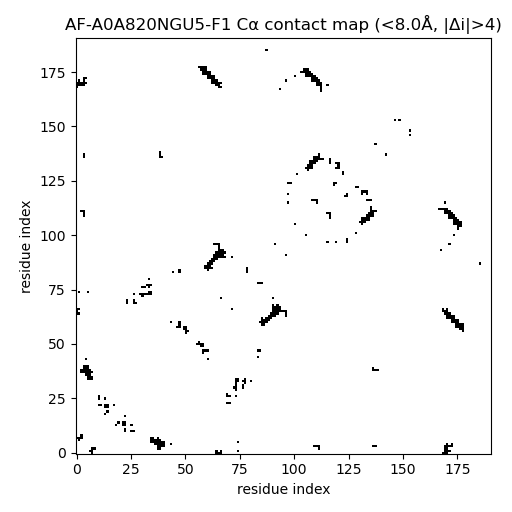.973 1.00 74.56 138 TYR A N 1
ATOM 1065 C CA . TYR A 1 138 ? 7.885 -8.918 3.064 1.00 74.56 138 TYR A CA 1
ATOM 1066 C C . TYR A 1 138 ? 7.330 -10.322 2.816 1.00 74.56 138 TYR A C 1
ATOM 1068 O O . TYR A 1 138 ? 6.619 -10.896 3.645 1.00 74.56 138 TYR A O 1
ATOM 1076 N N . ASN A 1 139 ? 7.634 -10.877 1.642 1.00 68.00 139 ASN A N 1
ATOM 1077 C CA . ASN A 1 139 ? 7.185 -12.213 1.278 1.00 68.00 139 ASN A CA 1
ATOM 1078 C C . ASN A 1 139 ? 8.178 -13.251 1.806 1.00 68.00 139 ASN A C 1
ATOM 1080 O O . ASN A 1 139 ? 9.203 -13.490 1.173 1.00 68.00 139 ASN A O 1
ATOM 1084 N N . ILE A 1 140 ? 7.841 -13.930 2.904 1.00 61.72 140 ILE A N 1
ATOM 1085 C CA . ILE A 1 140 ? 8.688 -14.989 3.484 1.00 61.72 140 ILE A CA 1
ATOM 1086 C C . ILE A 1 140 ? 9.055 -16.066 2.444 1.00 61.72 140 ILE A C 1
ATOM 1088 O O . ILE A 1 140 ? 10.160 -16.592 2.478 1.00 61.72 140 ILE A O 1
ATOM 1092 N N . ALA A 1 141 ? 8.169 -16.384 1.494 1.00 55.41 141 ALA A N 1
ATOM 1093 C CA . ALA A 1 141 ? 8.423 -17.426 0.498 1.00 55.41 141 ALA A CA 1
ATOM 1094 C C . ALA A 1 141 ? 9.296 -16.970 -0.688 1.00 55.41 141 ALA A C 1
ATOM 1096 O O . ALA A 1 141 ? 9.887 -17.818 -1.349 1.00 55.41 141 ALA A O 1
ATOM 1097 N N . ALA A 1 142 ? 9.367 -15.665 -0.979 1.00 54.78 142 ALA A N 1
ATOM 1098 C CA . ALA A 1 142 ? 10.143 -15.131 -2.107 1.00 54.78 142 ALA A CA 1
ATOM 1099 C C . ALA A 1 142 ? 11.482 -14.503 -1.683 1.00 54.78 142 ALA A C 1
ATOM 1101 O O . ALA A 1 142 ? 12.418 -14.523 -2.476 1.00 54.78 142 ALA A O 1
ATOM 1102 N N . ASP A 1 143 ? 11.585 -14.007 -0.444 1.00 48.00 143 ASP A N 1
ATOM 1103 C CA . ASP A 1 143 ? 12.814 -13.433 0.131 1.00 48.00 143 ASP A CA 1
ATOM 1104 C C . ASP A 1 143 ? 13.612 -14.435 0.980 1.00 48.00 143 ASP A C 1
ATOM 1106 O O . ASP A 1 143 ? 14.636 -14.084 1.561 1.00 48.00 143 ASP A O 1
ATOM 1110 N N . ALA A 1 144 ? 13.189 -15.703 1.039 1.00 45.50 144 ALA A N 1
ATOM 1111 C CA . ALA A 1 144 ? 13.997 -16.777 1.602 1.00 45.50 144 ALA A CA 1
ATOM 1112 C C . ALA A 1 144 ? 15.175 -17.109 0.669 1.00 45.50 144 ALA A C 1
ATOM 1114 O O . ALA A 1 144 ? 15.244 -18.182 0.067 1.00 45.50 144 ALA A O 1
ATOM 1115 N N . THR A 1 145 ? 16.162 -16.219 0.590 1.00 45.66 145 THR A N 1
ATOM 1116 C CA . THR A 1 145 ? 17.538 -16.686 0.470 1.00 45.66 145 THR A CA 1
ATOM 1117 C C . THR A 1 145 ? 17.827 -17.440 1.762 1.00 45.66 145 THR A C 1
ATOM 1119 O O . THR A 1 145 ? 18.034 -16.863 2.826 1.00 45.66 145 THR A O 1
ATOM 1122 N N . VAL A 1 146 ? 17.768 -18.771 1.704 1.00 42.69 146 VAL A N 1
ATOM 1123 C CA . VAL A 1 146 ? 18.290 -19.613 2.782 1.00 42.69 146 VAL A CA 1
ATOM 1124 C C . VAL A 1 146 ? 19.800 -19.388 2.805 1.00 42.69 146 VAL A C 1
ATOM 1126 O O . VAL A 1 146 ? 20.555 -20.102 2.151 1.00 42.69 146 VAL A O 1
ATOM 1129 N N . VAL A 1 147 ? 20.247 -18.348 3.507 1.00 44.72 147 VAL A N 1
ATOM 1130 C CA . VAL A 1 147 ? 21.648 -18.193 3.882 1.00 44.72 147 VAL A CA 1
ATOM 1131 C C . VAL A 1 147 ? 21.847 -19.130 5.072 1.00 44.72 147 VAL A C 1
ATOM 1133 O O . VAL A 1 147 ? 21.225 -18.918 6.117 1.00 44.72 147 VAL A O 1
ATOM 1136 N N . PRO A 1 148 ? 22.624 -20.219 4.942 1.00 41.72 148 PRO A N 1
ATOM 1137 C CA . PRO A 1 148 ? 22.862 -21.106 6.067 1.00 41.72 148 PRO A CA 1
ATOM 1138 C C . PRO A 1 148 ? 23.516 -20.304 7.198 1.00 41.72 148 PRO A C 1
ATOM 1140 O O . PRO A 1 148 ? 24.534 -19.652 6.989 1.00 41.72 148 PRO A O 1
ATOM 1143 N N . LEU A 1 149 ? 22.950 -20.387 8.406 1.00 46.81 149 LEU A N 1
ATOM 1144 C CA . LEU A 1 149 ? 23.383 -19.663 9.617 1.00 46.81 149 LEU A CA 1
ATOM 1145 C C . LEU A 1 149 ? 24.889 -19.769 9.941 1.00 46.81 149 LEU A C 1
ATOM 1147 O O . LEU A 1 149 ? 25.397 -18.984 10.734 1.00 46.81 149 LEU A O 1
ATOM 1151 N N . ASN A 1 150 ? 25.605 -20.711 9.322 1.00 48.72 150 ASN A N 1
ATOM 1152 C CA . ASN A 1 150 ? 27.025 -20.973 9.547 1.00 48.72 150 ASN A CA 1
ATOM 1153 C C . ASN A 1 150 ? 27.975 -20.348 8.507 1.00 48.72 150 ASN A C 1
ATOM 1155 O O . ASN A 1 150 ? 29.176 -20.612 8.571 1.00 48.72 150 ASN A O 1
ATOM 1159 N N . SER A 1 151 ? 27.504 -19.553 7.543 1.00 44.34 151 SER A N 1
ATOM 1160 C CA . SER A 1 151 ? 28.419 -18.835 6.644 1.00 44.34 151 SER A CA 1
ATOM 1161 C C . SER A 1 151 ? 28.905 -17.524 7.285 1.00 44.34 151 SER A C 1
ATOM 1163 O O . SER A 1 151 ? 28.070 -16.705 7.669 1.00 44.34 151 SER A O 1
ATOM 1165 N N . PRO A 1 152 ? 30.227 -17.262 7.362 1.00 45.19 152 PRO A N 1
ATOM 1166 C CA . PRO A 1 152 ? 30.787 -16.050 7.982 1.00 45.19 152 PRO A CA 1
ATOM 1167 C C . PRO A 1 152 ? 30.419 -14.735 7.263 1.00 45.19 152 PRO A C 1
ATOM 1169 O O . PRO A 1 152 ? 30.755 -13.662 7.745 1.00 45.19 152 PRO A O 1
ATOM 1172 N N . SER A 1 153 ? 29.697 -14.807 6.143 1.00 46.94 153 SER A N 1
ATOM 1173 C CA . SER A 1 153 ? 29.289 -13.688 5.292 1.00 46.94 153 SER A CA 1
ATOM 1174 C C . SER A 1 153 ? 27.879 -13.143 5.566 1.00 46.94 153 SER A C 1
ATOM 1176 O O . SER A 1 153 ? 27.406 -12.310 4.799 1.00 46.94 153 SER A O 1
ATOM 1178 N N . VAL A 1 154 ? 27.180 -13.574 6.629 1.00 46.88 154 VAL A N 1
ATOM 1179 C CA . VAL A 1 154 ? 25.835 -13.038 6.953 1.00 46.88 154 VAL A CA 1
ATOM 1180 C C . VAL A 1 154 ? 25.893 -11.529 7.216 1.00 46.88 154 VAL A C 1
ATOM 1182 O O . VAL A 1 154 ? 25.073 -10.781 6.693 1.00 46.88 154 VAL A O 1
ATOM 1185 N N . LEU A 1 155 ? 26.899 -11.071 7.968 1.00 41.59 155 LEU A N 1
ATOM 1186 C CA . LEU A 1 155 ? 27.102 -9.644 8.235 1.00 41.59 155 LEU A CA 1
ATOM 1187 C C . LEU A 1 155 ? 27.554 -8.889 6.977 1.00 41.59 155 LEU A C 1
ATOM 1189 O O . LEU A 1 155 ? 27.032 -7.815 6.703 1.00 41.59 155 LEU A O 1
ATOM 1193 N N . ASP A 1 156 ? 28.430 -9.473 6.157 1.00 39.78 156 ASP A N 1
ATOM 1194 C CA . ASP A 1 156 ? 28.895 -8.836 4.918 1.00 39.78 156 ASP A CA 1
ATOM 1195 C C . ASP A 1 156 ? 27.791 -8.717 3.858 1.00 39.78 156 ASP A C 1
ATOM 1197 O O . ASP A 1 156 ? 27.778 -7.748 3.104 1.00 39.78 156 ASP A O 1
ATOM 1201 N N . HIS A 1 157 ? 26.838 -9.655 3.802 1.00 41.53 157 HIS A N 1
ATOM 1202 C CA . HIS A 1 157 ? 25.678 -9.560 2.909 1.00 41.53 157 HIS A CA 1
ATOM 1203 C C . HIS A 1 157 ? 24.658 -8.513 3.363 1.00 41.53 157 HIS A C 1
ATOM 1205 O O . HIS A 1 157 ? 24.091 -7.837 2.507 1.00 41.53 157 HIS A O 1
ATOM 1211 N N . LEU A 1 158 ? 24.459 -8.346 4.675 1.00 39.09 158 LEU A N 1
ATOM 1212 C CA . LEU A 1 158 ? 23.610 -7.290 5.241 1.00 39.09 158 LEU A CA 1
ATOM 1213 C C . LEU A 1 158 ? 24.242 -5.895 5.095 1.00 39.09 158 LEU A C 1
ATOM 1215 O O . LEU A 1 158 ? 23.529 -4.902 5.002 1.00 39.09 158 LEU A O 1
ATOM 1219 N N . ILE A 1 159 ? 25.577 -5.814 5.056 1.00 39.06 159 ILE A N 1
ATOM 1220 C CA . ILE A 1 159 ? 26.322 -4.554 4.917 1.00 39.06 159 ILE A CA 1
ATOM 1221 C C . ILE A 1 159 ? 26.517 -4.168 3.436 1.00 39.06 159 ILE A C 1
ATOM 1223 O O . ILE A 1 159 ? 26.420 -2.988 3.099 1.00 39.06 159 ILE A O 1
ATOM 1227 N N . ASN A 1 160 ? 26.742 -5.135 2.533 1.00 36.22 160 ASN A N 1
ATOM 1228 C CA . ASN A 1 160 ? 27.032 -4.884 1.110 1.00 36.22 160 ASN A CA 1
ATOM 1229 C C . ASN A 1 160 ? 25.817 -4.933 0.167 1.00 36.22 160 ASN A C 1
ATOM 1231 O O . ASN A 1 160 ? 25.961 -4.603 -1.011 1.00 36.22 160 ASN A O 1
ATOM 1235 N N . SER A 1 161 ? 24.611 -5.268 0.638 1.00 38.53 161 SER A N 1
ATOM 1236 C CA . SER A 1 161 ? 23.377 -5.061 -0.146 1.00 38.53 161 SER A CA 1
ATOM 1237 C C . SER A 1 161 ? 23.103 -3.576 -0.453 1.00 38.53 161 SER A C 1
ATOM 1239 O O . SER A 1 161 ? 22.282 -3.263 -1.313 1.00 38.53 161 SER A O 1
ATOM 1241 N N . ASN A 1 162 ? 23.855 -2.663 0.174 1.00 36.72 162 ASN A N 1
ATOM 1242 C CA . ASN A 1 162 ? 23.779 -1.206 0.033 1.00 36.72 162 ASN A CA 1
ATOM 1243 C C . ASN A 1 162 ? 24.378 -0.613 -1.256 1.00 36.72 162 ASN A C 1
ATOM 1245 O O . ASN A 1 162 ? 24.649 0.584 -1.318 1.00 36.72 162 ASN A O 1
ATOM 1249 N N . THR A 1 163 ? 24.545 -1.394 -2.325 1.00 35.88 163 THR A N 1
ATOM 1250 C CA . THR A 1 163 ? 24.833 -0.830 -3.656 1.00 35.88 163 THR A CA 1
ATOM 1251 C C . THR A 1 163 ? 23.967 -1.465 -4.730 1.00 35.88 163 THR A C 1
ATOM 1253 O O . THR A 1 163 ? 24.414 -2.235 -5.572 1.00 35.88 163 THR A O 1
ATOM 1256 N N . SER A 1 164 ? 22.688 -1.107 -4.743 1.00 33.53 164 SER A N 1
ATOM 1257 C CA . SER A 1 164 ? 21.931 -1.147 -5.989 1.00 33.53 164 SER A CA 1
ATOM 1258 C C . SER A 1 164 ? 20.824 -0.103 -5.959 1.00 33.53 164 SER A C 1
ATOM 1260 O O . SER A 1 164 ? 20.127 0.058 -4.961 1.00 33.53 164 SER A O 1
ATOM 1262 N N . GLU A 1 165 ? 20.597 0.564 -7.087 1.00 35.31 165 GLU A N 1
ATOM 1263 C CA . GLU A 1 165 ? 19.421 1.400 -7.384 1.00 35.31 165 GLU A CA 1
ATOM 1264 C C . GLU A 1 165 ? 18.068 0.644 -7.265 1.00 35.31 165 GLU A C 1
ATOM 1266 O O . GLU A 1 165 ? 17.027 1.136 -7.696 1.00 35.31 165 GLU A O 1
ATOM 1271 N N . CYS A 1 166 ? 18.068 -0.550 -6.665 1.00 33.19 166 CYS A N 1
ATOM 1272 C CA . CYS A 1 166 ? 16.970 -1.495 -6.512 1.00 33.19 166 CYS A CA 1
ATOM 1273 C C . CYS A 1 166 ? 15.993 -1.123 -5.372 1.00 33.19 166 CYS A C 1
ATOM 1275 O O . CYS A 1 166 ? 14.848 -1.571 -5.400 1.00 33.19 166 CYS A O 1
ATOM 1277 N N . SER A 1 167 ? 16.380 -0.266 -4.413 1.00 30.84 167 SER A N 1
ATOM 1278 C CA . SER A 1 167 ? 15.559 0.067 -3.222 1.00 30.84 167 SER A CA 1
ATOM 1279 C C . SER A 1 167 ? 14.505 1.170 -3.415 1.00 30.84 167 SER A C 1
ATOM 1281 O O . SER A 1 167 ? 13.779 1.515 -2.491 1.00 30.84 167 SER A O 1
ATOM 1283 N N . ARG A 1 168 ? 14.323 1.749 -4.609 1.00 36.66 168 ARG A N 1
ATOM 1284 C CA . ARG A 1 168 ? 13.439 2.934 -4.787 1.00 36.66 168 ARG A CA 1
ATOM 1285 C C . ARG A 1 168 ? 11.948 2.599 -4.936 1.00 36.66 168 ARG A C 1
ATOM 1287 O O . ARG A 1 168 ? 11.144 3.414 -5.388 1.00 36.66 168 ARG A O 1
ATOM 1294 N N . GLU A 1 169 ? 11.551 1.395 -4.546 1.00 41.66 169 GLU A N 1
ATOM 1295 C CA . GLU A 1 169 ? 10.334 0.747 -5.008 1.00 41.66 169 GLU A CA 1
ATOM 1296 C C . GLU A 1 169 ? 9.337 0.405 -3.884 1.00 41.66 169 GLU A C 1
ATOM 1298 O O . GLU A 1 169 ? 8.673 -0.630 -3.922 1.00 41.66 169 GLU A O 1
ATOM 1303 N N . ALA A 1 170 ? 9.036 1.352 -2.998 1.00 33.81 170 ALA A N 1
ATOM 1304 C CA . ALA A 1 170 ? 7.956 1.245 -2.002 1.00 33.81 170 ALA A CA 1
ATOM 1305 C C . ALA A 1 170 ? 6.567 1.672 -2.501 1.00 33.81 170 ALA A C 1
ATOM 1307 O O . ALA A 1 170 ? 6.421 2.569 -3.339 1.00 33.81 170 ALA A O 1
ATOM 1308 N N . THR A 1 171 ? 5.512 1.064 -1.989 1.00 45.66 171 THR A N 1
ATOM 1309 C CA . THR A 1 171 ? 4.157 1.621 -1.993 1.00 45.66 171 THR A CA 1
ATOM 1310 C C . THR A 1 171 ? 3.512 1.204 -0.711 1.00 45.66 171 THR A C 1
ATOM 1312 O O . THR A 1 171 ? 3.688 0.095 -0.215 1.00 45.66 171 THR A O 1
ATOM 1315 N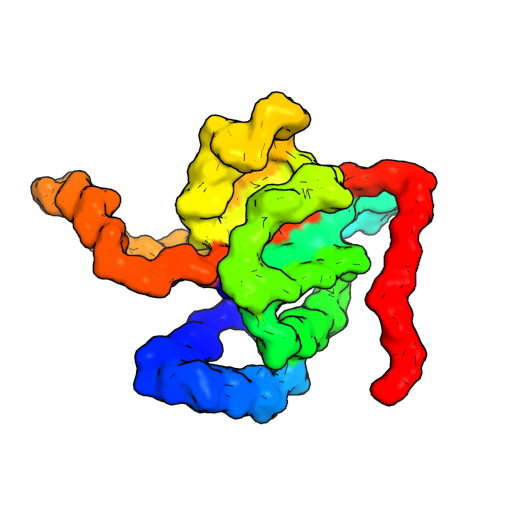 N . MET A 1 172 ? 2.802 2.184 -0.214 1.00 50.75 172 MET A N 1
ATOM 1316 C CA . MET A 1 172 ? 2.476 2.403 1.158 1.00 50.75 172 MET A CA 1
ATOM 1317 C C . MET A 1 172 ? 0.991 2.143 1.307 1.00 50.75 172 MET A C 1
ATOM 1319 O O . MET A 1 172 ? 0.183 2.650 0.526 1.00 50.75 172 MET A O 1
ATOM 1323 N N . THR A 1 173 ? 0.650 1.361 2.320 1.00 52.00 173 THR A N 1
ATOM 1324 C CA . THR A 1 173 ? -0.695 1.358 2.884 1.00 52.00 173 THR A CA 1
ATOM 1325 C C . THR A 1 173 ? -0.606 2.164 4.169 1.00 52.00 173 THR A C 1
ATOM 1327 O O . THR A 1 173 ? 0.050 1.736 5.116 1.00 52.00 173 THR A O 1
ATOM 1330 N N . ALA A 1 174 ? -1.204 3.350 4.173 1.00 54.22 174 ALA A N 1
ATOM 1331 C CA . ALA A 1 174 ? -1.412 4.123 5.385 1.00 54.22 174 ALA A CA 1
ATOM 1332 C C . ALA A 1 174 ? -2.795 3.799 5.932 1.00 54.22 174 ALA A C 1
ATOM 1334 O O . ALA A 1 174 ? -3.779 3.777 5.190 1.00 54.22 174 ALA A O 1
ATOM 1335 N N . LEU A 1 175 ? -2.848 3.530 7.226 1.00 54.62 175 LEU A N 1
ATOM 1336 C CA . LEU A 1 175 ? -4.081 3.318 7.958 1.00 54.62 175 LEU A CA 1
ATOM 1337 C C . LEU A 1 175 ? -4.316 4.551 8.813 1.00 54.62 175 LEU A C 1
ATOM 1339 O O . LEU A 1 175 ? -3.441 4.940 9.587 1.00 54.62 175 LEU A O 1
ATOM 1343 N N . SER A 1 176 ? -5.473 5.174 8.632 1.00 54.16 176 SER A N 1
ATOM 1344 C CA . SER A 1 176 ? -5.888 6.349 9.390 1.00 54.16 176 SER A CA 1
ATOM 1345 C C . SER A 1 176 ? -7.162 6.040 10.163 1.00 54.16 176 SER A C 1
ATOM 1347 O O . SER A 1 176 ? -8.028 5.280 9.712 1.00 54.16 176 SER A O 1
ATOM 1349 N N . ARG A 1 177 ? -7.289 6.624 11.350 1.00 48.84 177 ARG A N 1
ATOM 1350 C CA . ARG A 1 177 ? -8.541 6.671 12.089 1.00 48.84 177 ARG A CA 1
ATOM 1351 C C . ARG A 1 177 ? -9.559 7.498 11.308 1.00 48.84 177 ARG A C 1
ATOM 1353 O O . ARG A 1 177 ? -9.309 8.646 10.953 1.00 48.84 177 ARG A O 1
ATOM 1360 N N . VAL A 1 178 ? -10.762 6.954 11.140 1.00 47.00 178 VAL A N 1
ATOM 1361 C CA . VAL A 1 178 ? -11.899 7.727 10.626 1.00 47.00 178 VAL A CA 1
ATOM 1362 C C . VAL A 1 178 ? -12.264 8.803 11.658 1.00 47.00 178 VAL A C 1
ATOM 1364 O O . VAL A 1 178 ? -12.954 8.547 12.646 1.00 47.00 178 VAL A O 1
ATOM 1367 N N . SER A 1 179 ? -11.760 10.017 11.453 1.00 44.53 179 SER A N 1
ATOM 1368 C CA . SER A 1 179 ? -12.294 11.228 12.073 1.00 44.53 179 SER A CA 1
ATOM 1369 C C . SER A 1 179 ? -13.651 11.528 11.436 1.00 44.53 179 SER A C 1
ATOM 1371 O O . SER A 1 179 ? -13.794 11.433 10.221 1.00 44.53 179 SER A O 1
ATOM 1373 N N . ALA A 1 180 ? -14.658 11.882 12.237 1.00 34.09 180 ALA A N 1
ATOM 1374 C CA . ALA A 1 180 ? -16.049 12.094 11.815 1.00 34.09 180 ALA A CA 1
ATOM 1375 C C . ALA A 1 180 ? -16.279 13.307 10.879 1.00 34.09 180 ALA A C 1
ATOM 1377 O O . ALA A 1 180 ? -17.405 13.790 10.762 1.00 34.09 180 ALA A O 1
ATOM 1378 N N . SER A 1 181 ? -15.239 13.810 10.215 1.00 34.69 181 SER A N 1
ATOM 1379 C CA . SER A 1 181 ? -15.344 14.885 9.235 1.00 34.69 181 SER A CA 1
ATOM 1380 C C . SER A 1 181 ? -15.447 14.299 7.824 1.00 34.69 181 SER A C 1
ATOM 1382 O O . SER A 1 181 ? -14.600 13.492 7.440 1.00 34.69 181 SER A O 1
ATOM 1384 N N . PRO A 1 182 ? -16.456 14.690 7.025 1.00 34.28 182 PRO A N 1
ATOM 1385 C CA . PRO A 1 182 ? -16.617 14.183 5.671 1.00 34.28 182 PRO A CA 1
ATOM 1386 C C . PRO A 1 182 ? -15.444 14.658 4.808 1.00 34.28 182 PRO A C 1
ATOM 1388 O O . PRO A 1 182 ? -15.271 15.853 4.570 1.00 34.28 182 PRO A O 1
ATOM 1391 N N . VAL A 1 183 ? -14.620 13.717 4.350 1.00 45.06 183 VAL A N 1
ATOM 1392 C CA . VAL A 1 183 ? -13.548 13.997 3.390 1.00 45.06 183 VAL A CA 1
ATOM 1393 C C . VAL A 1 183 ? -14.183 14.088 1.995 1.00 45.06 183 VAL A C 1
ATOM 1395 O O . VAL A 1 183 ? -14.950 13.192 1.633 1.00 45.06 183 VAL A O 1
ATOM 1398 N N . PRO A 1 184 ? -13.916 15.140 1.198 1.00 33.09 184 PRO A N 1
ATOM 1399 C CA . PRO A 1 184 ? -14.489 15.268 -0.137 1.00 33.09 184 PRO A CA 1
ATOM 1400 C C . PRO A 1 184 ? -14.121 14.072 -1.020 1.00 33.09 184 PRO A C 1
ATOM 1402 O O . PRO A 1 184 ? -12.953 13.690 -1.112 1.00 33.09 184 PRO A O 1
ATOM 1405 N N . SER A 1 185 ? -15.119 13.506 -1.699 1.00 37.22 185 SER A N 1
ATOM 1406 C CA . SER A 1 185 ? -14.920 12.536 -2.776 1.00 37.22 185 SER A CA 1
ATOM 1407 C C . SER A 1 185 ? -14.097 13.187 -3.893 1.00 37.22 185 SER A C 1
ATOM 1409 O O . SER A 1 185 ? -14.598 14.042 -4.619 1.00 37.22 185 SER A O 1
ATOM 1411 N N . TYR A 1 186 ? -12.840 12.770 -4.046 1.00 42.31 186 TYR A N 1
ATOM 1412 C CA . TYR A 1 186 ? -11.950 13.181 -5.141 1.00 42.31 186 TYR A CA 1
ATOM 1413 C C . TYR A 1 186 ? -12.089 12.282 -6.381 1.00 42.31 186 TYR A C 1
ATOM 1415 O O . TYR A 1 186 ? -11.141 12.126 -7.150 1.00 42.31 186 TYR A O 1
ATOM 1423 N N . TRP A 1 187 ? -13.255 11.658 -6.586 1.00 45.19 187 TRP A N 1
ATOM 1424 C CA . TRP A 1 187 ? -13.516 10.897 -7.803 1.00 45.19 187 TRP A CA 1
ATOM 1425 C C . TRP A 1 187 ? -14.328 11.740 -8.792 1.00 45.19 187 TRP A C 1
ATOM 1427 O O . TRP A 1 187 ? -15.508 11.981 -8.535 1.00 45.19 187 TRP A O 1
ATOM 1437 N N . PRO A 1 188 ? -13.752 12.194 -9.921 1.00 32.41 188 PRO A N 1
ATOM 1438 C CA . PRO A 1 188 ? -14.572 12.665 -11.020 1.00 32.41 188 PRO A CA 1
ATOM 1439 C C . PRO A 1 188 ? -15.315 11.450 -11.588 1.00 32.41 188 PRO A C 1
ATOM 1441 O O . PRO A 1 188 ? -14.722 10.534 -12.163 1.00 32.41 188 PRO A O 1
ATOM 1444 N N . GLU A 1 189 ? -16.628 11.408 -11.382 1.00 32.66 189 GLU A N 1
ATOM 1445 C CA . GLU A 1 189 ? -17.492 10.520 -12.148 1.00 32.66 189 GLU A CA 1
ATOM 1446 C C . GLU A 1 189 ? -17.461 10.960 -13.614 1.00 32.66 189 GLU A C 1
ATOM 1448 O O . GLU A 1 189 ? -18.013 11.995 -13.960 1.00 32.66 189 GLU A O 1
ATOM 1453 N N . GLY A 1 190 ? -16.802 10.157 -14.453 1.00 39.66 190 GLY A N 1
ATOM 1454 C CA . GLY A 1 190 ? -17.005 10.114 -15.900 1.00 39.66 190 GLY A CA 1
ATOM 1455 C C . GLY A 1 190 ? -16.520 11.322 -16.709 1.00 39.66 190 GLY A C 1
ATOM 1456 O O . GLY A 1 190 ? -17.134 12.383 -16.683 1.00 39.66 190 GLY A O 1
ATOM 1457 N N . GLN A 1 191 ? -15.511 11.085 -17.551 1.00 31.64 191 GLN A N 1
ATOM 1458 C CA . GLN A 1 191 ? -15.522 11.480 -18.966 1.00 31.64 191 GLN A CA 1
ATOM 1459 C C . GLN A 1 191 ? -14.931 10.343 -19.797 1.00 31.64 191 GLN A C 1
ATOM 1461 O O . GLN A 1 191 ? -13.964 9.711 -19.309 1.00 31.64 191 GLN A O 1
#

Sequence (191 aa):
TSSALFDCSESREVWKQHGIESYKEHQRTRVTIPLKPGVGFPLVRSLLALNEVAGKGLVEVVLVSRKDSESAERVRRSIKHYNLHITRMSFTDGTDVTRYLPAWGCDLFLSADEDQVSAVLSGTISEEFAGIAAGLVYNIAADATVVPLNSPSVLDHLINSNTSECSREATMTALSRVSAS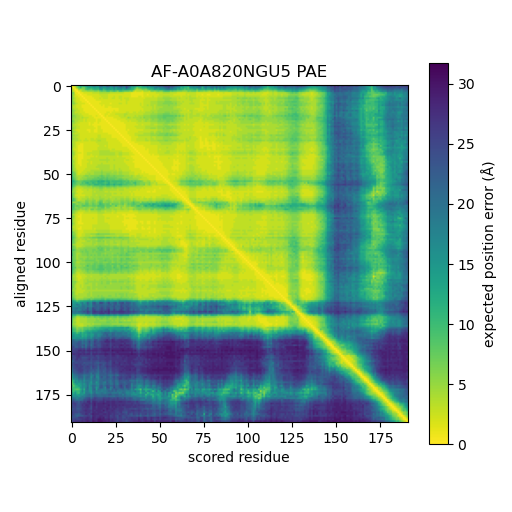PVPSYWPEGQ

Nearest PDB structures (foldseek):
  6dke-assembly1_A  TM=4.889E-01  e=3.060E+00  Streptococcus pneumoniae
  6fhk-assembly2_B  TM=4.753E-01  e=3.271E+00  Homo sapiens
  3lup-assembly1_A  TM=4.242E-01  e=2.193E+00  Streptococcus agalactiae 2603V/R
  8kc0-assembly1_A  TM=3.217E-01  e=4.270E+00  synthetic construct

Solvent-accessible surface area (backbone atoms only — not comparable to full-atom values): 11023 Å² total; per-residue (Å²): 44,53,39,22,54,26,47,46,64,69,59,51,48,40,30,74,75,57,34,68,68,52,27,51,49,52,36,61,79,38,35,88,52,63,56,49,77,17,71,38,29,66,56,55,53,53,48,51,48,49,20,65,77,65,75,44,72,60,54,38,42,31,42,40,26,31,40,48,70,71,54,44,55,23,51,52,47,22,38,60,73,71,68,53,84,59,79,50,74,49,64,47,62,65,45,79,65,74,83,47,38,70,88,62,52,40,47,36,42,35,25,57,26,62,69,61,36,48,40,54,68,69,38,74,79,42,89,95,49,86,73,48,44,62,41,77,46,76,49,72,88,80,68,61,73,83,69,63,92,84,51,91,51,61,65,54,52,72,63,60,65,79,75,58,94,75,72,81,51,33,12,33,44,32,32,19,70,59,62,96,64,88,74,80,83,87,68,83,81,80,134

Organism: NCBI:txid433720

Mean predicted aligned error: 11.69 Å

Foldseek 3Di:
DCQLFFNCPVLVVQCVPPNDVSSLVVLQVCLQPAGHGHQNNVVLVVQQVVCVVVVHDFKAKEKEWCDDPSNVSNHVNNCVVVVRPHQYYYHNVLDDPLLCCVVVQFQEKEKQFPVSQVCLVVCVSDPVRPGRHYDHGDDPVPPPPVPPPPDPCPVVCVVPVPDDPPRSGMMIIGMHGPDVDDDDRPDDDDD

Secondary structure (DSSP, 8-state):
-GGGTEE-HHHHHHHHHHHHHHHHHHHHHTTTSPPEE-TTHHHHHHHHHHHHHHTS--EEEEEEESS-HHHHHHHHHHHHHTT--EEEEEE-TTS-SGGGTTTTTEEEEEES-HHHHHHHHTTTT-GGGTT-EEEE---TTTS-----TT-TTHHHHHHHTT--GGG---EEEEEEE--SS----------